Protein AF-A0AAE3FZN0-F1 (afdb_monomer_lite)

Structure (mmCIF, N/CA/C/O backbone):
data_AF-A0AAE3FZN0-F1
#
_entry.id   AF-A0AAE3FZN0-F1
#
loop_
_atom_site.group_PDB
_atom_site.id
_atom_site.type_symbol
_atom_site.label_atom_id
_atom_site.label_alt_id
_atom_site.label_comp_id
_atom_site.label_asym_id
_atom_site.label_entity_id
_atom_site.label_seq_id
_atom_site.pdbx_PDB_ins_code
_atom_site.Cartn_x
_atom_site.Cartn_y
_atom_site.Cartn_z
_atom_site.occupancy
_atom_site.B_iso_or_equiv
_atom_site.auth_seq_id
_atom_site.auth_comp_id
_atom_site.auth_asym_id
_atom_site.auth_atom_id
_atom_site.pdbx_PDB_model_num
ATOM 1 N N . MET A 1 1 ? -23.519 27.628 -14.644 1.00 34.47 1 MET A N 1
ATOM 2 C CA . MET A 1 1 ? -23.591 26.309 -15.299 1.00 34.47 1 MET A CA 1
ATOM 3 C C . MET A 1 1 ? -23.249 25.321 -14.212 1.00 34.47 1 MET A C 1
ATOM 5 O O . MET A 1 1 ? -22.118 25.329 -13.754 1.00 34.47 1 MET A O 1
ATOM 9 N N . SER A 1 2 ? -24.268 24.656 -13.677 1.00 25.39 2 SER A N 1
ATOM 10 C CA . SER A 1 2 ? -24.117 23.682 -12.599 1.00 25.39 2 SER A CA 1
ATOM 11 C C . SER A 1 2 ? -23.685 22.366 -13.226 1.00 25.39 2 SER A C 1
ATOM 13 O O . SER A 1 2 ? -24.400 21.859 -14.089 1.00 25.39 2 SER A O 1
ATOM 15 N N . ASN A 1 3 ? -22.525 21.854 -12.829 1.00 25.61 3 ASN A N 1
ATOM 16 C CA . ASN A 1 3 ? -22.129 20.493 -13.154 1.00 25.61 3 ASN A CA 1
ATOM 17 C C . ASN A 1 3 ? -22.583 19.617 -11.989 1.00 25.61 3 ASN A C 1
ATOM 19 O O . ASN A 1 3 ? -22.084 19.756 -10.876 1.00 25.61 3 ASN A O 1
ATOM 23 N N . ASN A 1 4 ? -23.587 18.786 -12.257 1.00 22.81 4 ASN A N 1
ATOM 24 C CA . ASN A 1 4 ? -23.941 17.667 -11.401 1.00 22.81 4 ASN A CA 1
ATOM 25 C C . ASN A 1 4 ? -22.823 16.630 -11.532 1.00 22.81 4 ASN A C 1
ATOM 27 O O . ASN A 1 4 ? -22.535 16.194 -12.646 1.00 22.81 4 ASN A O 1
ATOM 31 N N . TYR A 1 5 ? -22.210 16.259 -10.414 1.00 25.77 5 TYR A N 1
ATOM 32 C CA . TYR A 1 5 ? -21.419 15.043 -10.314 1.00 25.77 5 TYR A CA 1
ATOM 33 C C . TYR A 1 5 ? -22.380 13.940 -9.869 1.00 25.77 5 TYR A C 1
ATOM 35 O O . TYR A 1 5 ? -22.893 13.977 -8.756 1.00 25.77 5 TYR A O 1
ATOM 43 N N . GLU A 1 6 ? -22.703 13.024 -10.779 1.00 26.31 6 GLU A N 1
ATOM 44 C CA . GLU A 1 6 ? -23.271 11.725 -10.421 1.00 26.31 6 GLU A CA 1
ATOM 45 C C . GLU A 1 6 ? -22.082 10.795 -10.171 1.00 26.31 6 GLU A C 1
ATOM 47 O O . GLU A 1 6 ? -21.327 10.479 -11.092 1.00 26.31 6 GLU A O 1
ATOM 52 N N . THR A 1 7 ? -21.878 10.422 -8.911 1.00 30.58 7 THR A N 1
ATOM 53 C CA . THR A 1 7 ? -20.969 9.356 -8.499 1.00 30.58 7 THR A CA 1
ATOM 54 C C . THR A 1 7 ? -21.577 8.015 -8.911 1.00 30.58 7 THR A C 1
ATOM 56 O O . THR A 1 7 ? -22.708 7.684 -8.557 1.00 30.58 7 THR A O 1
ATOM 59 N N . ASN A 1 8 ? -20.843 7.261 -9.731 1.00 30.17 8 ASN A N 1
ATOM 60 C CA . ASN A 1 8 ? -21.177 5.880 -10.061 1.00 30.17 8 ASN A CA 1
ATOM 61 C C . ASN A 1 8 ? -20.657 4.985 -8.932 1.00 30.17 8 ASN A C 1
ATOM 63 O O . ASN A 1 8 ? -19.481 4.630 -8.928 1.00 30.17 8 ASN A O 1
ATOM 67 N N . ASP A 1 9 ? -21.542 4.602 -8.012 1.00 37.75 9 ASP A N 1
ATOM 68 C CA . ASP A 1 9 ? -21.309 3.515 -7.056 1.00 37.75 9 ASP A CA 1
ATOM 69 C C . ASP A 1 9 ? -21.127 2.194 -7.820 1.00 37.75 9 ASP A C 1
ATOM 71 O O . ASP A 1 9 ? -22.083 1.487 -8.152 1.00 37.75 9 ASP A O 1
ATOM 75 N N . GLY A 1 10 ? -19.875 1.895 -8.165 1.00 30.52 10 GLY A N 1
ATOM 76 C CA . GLY A 1 10 ? -19.455 0.699 -8.893 1.00 30.52 10 GLY A CA 1
ATOM 77 C C . GLY A 1 10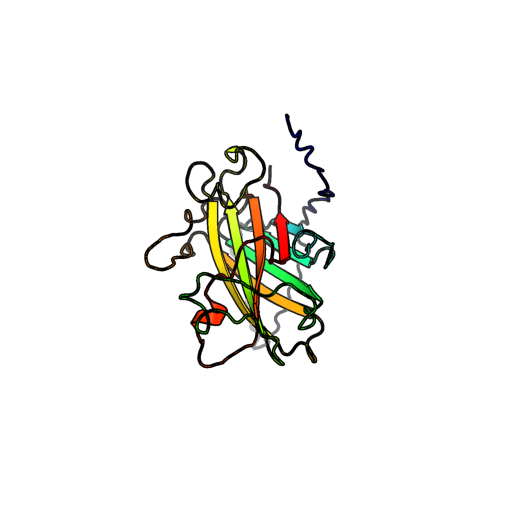 ? -18.853 -0.401 -8.017 1.00 30.52 10 GLY A C 1
ATOM 78 O O . GLY A 1 10 ? -18.348 -1.380 -8.564 1.00 30.52 10 GLY A O 1
ATOM 79 N N . ILE A 1 11 ? -18.890 -0.274 -6.686 1.00 33.72 11 ILE A N 1
ATOM 80 C CA . ILE A 1 11 ? -18.294 -1.258 -5.773 1.00 33.72 11 ILE A CA 1
ATOM 81 C C . ILE A 1 11 ? -19.239 -2.460 -5.625 1.00 33.72 11 ILE A C 1
ATOM 83 O O . ILE A 1 11 ? -20.312 -2.392 -5.016 1.00 33.72 11 ILE A O 1
ATOM 87 N N . PHE A 1 12 ? -18.850 -3.589 -6.220 1.00 35.06 12 PHE A N 1
ATOM 88 C CA . PHE A 1 12 ? -19.546 -4.864 -6.064 1.00 35.06 12 PHE A CA 1
ATOM 89 C C . PHE A 1 12 ? -19.191 -5.505 -4.716 1.00 35.06 12 PHE A C 1
ATOM 91 O O . PHE A 1 12 ? -18.088 -5.998 -4.518 1.00 35.06 12 PHE A O 1
ATOM 98 N N . ARG A 1 13 ? -20.177 -5.536 -3.816 1.00 43.28 13 ARG A N 1
ATOM 99 C CA . ARG A 1 13 ? -20.113 -6.095 -2.455 1.00 43.28 13 ARG A CA 1
ATOM 100 C C . ARG A 1 13 ? -20.045 -7.626 -2.459 1.00 43.28 13 ARG A C 1
ATOM 102 O O . ARG A 1 13 ? -20.869 -8.259 -3.134 1.00 43.28 13 ARG A O 1
ATOM 109 N N . ARG A 1 14 ? -19.166 -8.244 -1.653 1.00 36.94 14 ARG A N 1
ATOM 110 C CA . ARG A 1 14 ? -19.237 -9.692 -1.371 1.00 36.94 14 ARG A CA 1
ATOM 111 C C . ARG A 1 14 ? -18.651 -10.144 -0.020 1.00 36.94 14 ARG A C 1
ATOM 113 O O . ARG A 1 14 ? -17.464 -10.060 0.214 1.00 36.94 14 ARG A O 1
ATOM 120 N N . THR A 1 15 ? -19.559 -10.734 0.765 1.00 38.38 15 THR A N 1
ATOM 121 C CA . THR A 1 15 ? -19.466 -11.852 1.730 1.00 38.38 15 THR A CA 1
ATOM 122 C C . THR A 1 15 ? -18.258 -11.963 2.676 1.00 38.38 15 THR A C 1
ATOM 124 O O . THR A 1 15 ? -17.272 -12.616 2.353 1.00 38.38 15 THR A O 1
ATOM 127 N N . VAL A 1 16 ? -18.479 -11.551 3.930 1.00 36.59 16 VAL A N 1
ATOM 128 C CA . VAL A 1 16 ? -17.777 -12.059 5.120 1.00 36.59 16 VAL A CA 1
ATOM 129 C C . VAL A 1 16 ? -18.041 -13.564 5.260 1.00 36.59 16 VAL A C 1
ATOM 131 O O . VAL A 1 16 ? -19.185 -14.003 5.420 1.00 36.59 16 VAL A O 1
ATOM 134 N N . LEU A 1 17 ? -16.990 -14.380 5.179 1.00 35.06 17 LEU A N 1
ATOM 135 C CA . LEU A 1 17 ? -17.023 -15.773 5.618 1.00 35.06 17 LEU A CA 1
ATOM 136 C C . LEU A 1 17 ? -16.443 -15.824 7.029 1.00 35.06 17 LEU A C 1
ATOM 138 O O . LEU A 1 17 ? -15.232 -15.898 7.204 1.00 35.06 17 LEU A O 1
ATOM 142 N N . GLN A 1 18 ? -17.317 -15.840 8.035 1.00 34.94 18 GLN A N 1
ATOM 143 C CA . GLN A 1 18 ? -16.932 -16.194 9.398 1.00 34.94 18 GLN A CA 1
ATOM 144 C C . GLN A 1 18 ? -16.547 -17.683 9.412 1.00 34.94 18 GLN A C 1
ATOM 146 O O . GLN A 1 18 ? -17.389 -18.573 9.558 1.00 34.94 18 GLN A O 1
ATOM 151 N N . ALA A 1 19 ? -15.277 -17.976 9.145 1.00 37.62 19 ALA A N 1
ATOM 152 C CA . ALA A 1 19 ? -14.752 -19.331 9.145 1.00 37.62 19 ALA A CA 1
ATOM 153 C C . ALA A 1 19 ? -14.308 -19.703 10.563 1.00 37.62 19 ALA A C 1
ATOM 155 O O . ALA A 1 19 ? -13.231 -19.329 11.010 1.00 37.62 19 ALA A O 1
ATOM 156 N N . SER A 1 20 ? -15.123 -20.488 11.271 1.00 31.23 20 SER A N 1
ATOM 157 C CA . SER A 1 20 ? -14.669 -21.200 12.469 1.00 31.23 20 SER A CA 1
ATOM 158 C C . SER A 1 20 ? -13.578 -22.198 12.055 1.00 31.23 20 SER A C 1
ATOM 160 O O . SER A 1 20 ? -13.821 -23.079 11.225 1.00 31.23 20 SER A O 1
ATOM 162 N N . ALA A 1 21 ? -12.367 -22.044 12.589 1.00 37.19 21 ALA A N 1
ATOM 163 C CA . ALA A 1 21 ? -11.184 -22.781 12.160 1.00 37.19 21 ALA A CA 1
ATOM 164 C C . ALA A 1 21 ? -11.336 -24.313 12.289 1.00 37.19 21 ALA A C 1
ATOM 166 O O . ALA A 1 21 ? -11.587 -24.854 13.366 1.00 37.19 21 ALA A O 1
ATOM 167 N N . VAL A 1 22 ? -11.090 -25.035 11.189 1.00 30.88 22 VAL A N 1
ATOM 168 C CA . VAL A 1 22 ? -10.653 -26.439 11.231 1.00 30.88 22 VAL A CA 1
ATOM 169 C C . VAL A 1 22 ? -9.132 -26.417 11.157 1.00 30.88 22 VAL A C 1
ATOM 171 O O . VAL A 1 22 ? -8.562 -25.995 10.153 1.00 30.88 22 VAL A O 1
ATOM 174 N N . GLY A 1 23 ? -8.487 -26.835 12.246 1.00 35.06 23 GLY A N 1
ATOM 175 C CA . GLY A 1 23 ? -7.047 -26.721 12.442 1.00 35.06 23 GLY A CA 1
ATOM 176 C C . GLY A 1 23 ? -6.212 -27.360 11.332 1.00 35.06 23 GLY A C 1
ATOM 177 O O . GLY A 1 23 ? -6.352 -28.545 11.022 1.00 35.06 23 GLY A O 1
A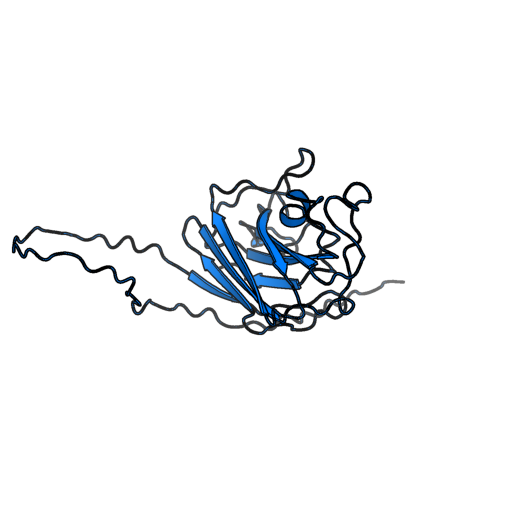TOM 178 N N . VAL A 1 24 ? -5.276 -26.579 10.797 1.00 32.47 24 VAL A N 1
ATOM 179 C CA . VAL A 1 24 ? -4.147 -27.077 10.009 1.00 32.47 24 VAL A CA 1
ATOM 180 C C . VAL A 1 24 ? -2.888 -26.890 10.847 1.00 32.47 24 VAL A C 1
ATOM 182 O O . VAL A 1 24 ? -2.168 -25.906 10.732 1.00 32.47 24 VAL A O 1
ATOM 185 N N . GLY A 1 25 ? -2.636 -27.852 11.732 1.00 30.75 25 GLY A N 1
ATOM 186 C CA . GLY A 1 25 ? -1.339 -28.015 12.376 1.00 30.75 25 GLY A CA 1
ATOM 187 C C . GLY A 1 25 ? -0.482 -28.989 11.573 1.00 30.75 25 GLY A C 1
ATOM 188 O O . GLY A 1 25 ? -0.859 -30.151 11.446 1.00 30.75 25 GLY A O 1
ATOM 189 N N . ALA A 1 26 ? 0.665 -28.532 11.060 1.00 30.09 26 ALA A N 1
ATOM 190 C CA . ALA A 1 26 ? 1.841 -29.370 10.792 1.00 30.09 26 ALA A CA 1
ATOM 191 C C . ALA A 1 26 ? 3.079 -28.520 10.428 1.00 30.09 26 ALA A C 1
ATOM 193 O O . ALA A 1 26 ? 3.513 -28.500 9.278 1.00 30.09 26 ALA A O 1
ATOM 194 N N . LEU A 1 27 ? 3.712 -27.885 11.419 1.00 34.38 27 LEU A N 1
ATOM 195 C CA . LEU A 1 27 ? 5.159 -27.646 11.374 1.00 34.38 27 LEU A CA 1
ATOM 196 C C . LEU A 1 27 ? 5.832 -28.772 12.158 1.00 34.38 27 LEU A C 1
ATOM 198 O O . LEU A 1 27 ? 5.793 -28.829 13.384 1.00 34.38 27 LEU A O 1
ATOM 202 N N . GLY A 1 28 ? 6.386 -29.730 11.418 1.00 28.08 28 GLY A N 1
ATOM 203 C CA . GLY A 1 28 ? 7.110 -30.862 11.973 1.00 28.08 28 GLY A CA 1
ATOM 204 C C . GLY A 1 28 ? 8.568 -30.516 12.254 1.00 28.08 28 GLY A C 1
ATOM 205 O O . GLY A 1 28 ? 9.326 -30.249 11.328 1.00 28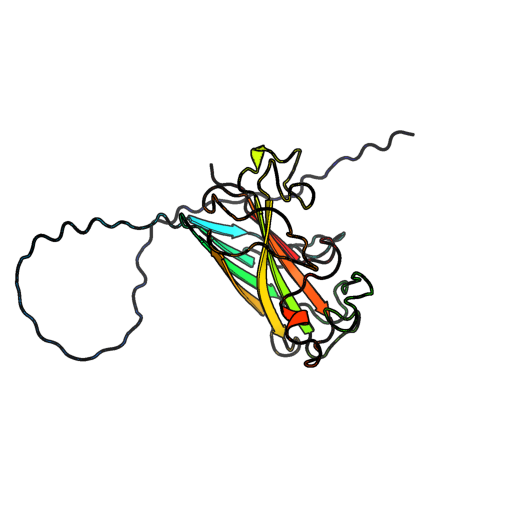.08 28 GLY A O 1
ATOM 206 N N . MET A 1 29 ? 8.985 -30.653 13.512 1.00 33.75 29 MET A N 1
ATOM 207 C CA . MET A 1 29 ? 10.332 -31.106 13.861 1.00 33.75 29 MET A CA 1
ATOM 208 C C . MET A 1 29 ? 10.222 -32.152 14.970 1.00 33.75 29 MET A C 1
ATOM 210 O O . MET A 1 29 ? 9.799 -31.874 16.087 1.00 33.75 29 MET A O 1
ATOM 214 N N . ALA A 1 30 ? 10.562 -33.391 14.621 1.00 32.12 30 ALA A N 1
ATOM 215 C CA . ALA A 1 30 ? 10.572 -34.529 15.524 1.00 32.12 30 ALA A CA 1
ATOM 216 C C . ALA A 1 30 ? 11.884 -34.585 16.321 1.00 32.12 30 ALA A C 1
ATOM 218 O O . ALA A 1 30 ? 12.967 -34.489 15.743 1.00 32.12 30 ALA A O 1
ATOM 219 N N . GLY A 1 31 ? 11.783 -34.844 17.628 1.00 28.22 31 GLY A N 1
ATOM 220 C CA . GLY A 1 31 ? 12.933 -35.174 18.464 1.00 28.22 31 GLY A CA 1
ATOM 221 C C . GLY A 1 31 ? 12.594 -35.518 19.917 1.00 28.22 31 GLY A C 1
ATOM 222 O O . GLY A 1 31 ? 12.597 -34.641 20.764 1.00 28.22 31 GLY A O 1
ATOM 223 N N . ALA A 1 32 ? 12.442 -36.823 20.173 1.00 32.25 32 ALA A N 1
ATOM 224 C CA . ALA A 1 32 ? 12.506 -37.543 21.456 1.00 32.25 32 ALA A CA 1
ATOM 225 C C . ALA A 1 32 ? 11.279 -37.555 22.400 1.00 32.25 32 ALA A C 1
ATOM 227 O O . ALA A 1 32 ? 10.877 -36.581 23.022 1.00 32.25 32 ALA A O 1
ATOM 228 N N . THR A 1 33 ? 10.756 -38.773 22.548 1.00 37.16 33 THR A N 1
ATOM 229 C CA . THR A 1 33 ? 9.682 -39.245 23.425 1.00 37.16 33 THR A CA 1
ATOM 230 C C . THR A 1 33 ? 10.123 -39.426 24.881 1.00 37.16 33 THR A C 1
ATOM 232 O O . THR A 1 33 ? 11.126 -40.098 25.128 1.00 37.16 33 THR A O 1
ATOM 235 N N . ALA A 1 34 ? 9.287 -39.010 25.833 1.00 33.84 34 ALA A N 1
ATOM 236 C CA . ALA A 1 34 ? 9.100 -39.703 27.109 1.00 33.84 34 ALA A CA 1
ATOM 237 C C . ALA A 1 34 ? 7.677 -39.434 27.622 1.00 33.84 34 ALA A C 1
ATOM 239 O O . ALA A 1 34 ? 7.313 -38.295 27.893 1.00 33.84 34 ALA A O 1
ATOM 240 N N . ALA A 1 35 ? 6.874 -40.494 27.711 1.00 39.03 35 ALA A N 1
ATOM 241 C CA . ALA A 1 35 ? 5.553 -40.468 28.319 1.00 39.03 35 ALA A CA 1
ATOM 242 C C . ALA A 1 35 ? 5.680 -40.397 29.847 1.00 39.03 35 ALA A C 1
ATOM 244 O O . ALA A 1 35 ? 6.441 -41.162 30.442 1.00 39.03 35 ALA A O 1
ATOM 245 N N . SER A 1 36 ? 4.894 -39.526 30.472 1.00 37.19 36 SER A N 1
ATOM 246 C CA . SER A 1 36 ? 4.532 -39.628 31.881 1.00 37.19 36 SER A CA 1
ATOM 247 C C . SER A 1 36 ? 3.115 -39.097 32.034 1.00 37.19 36 SER A C 1
ATOM 249 O O . SER A 1 36 ? 2.898 -37.891 31.976 1.00 37.19 36 SER A O 1
ATOM 251 N N . ASP A 1 37 ? 2.172 -40.020 32.216 1.00 44.28 37 ASP A N 1
ATOM 252 C CA . ASP A 1 37 ? 0.825 -39.726 32.688 1.00 44.28 37 ASP A CA 1
ATOM 253 C C . ASP A 1 37 ? 0.924 -38.995 34.027 1.00 44.28 37 ASP A C 1
ATOM 255 O O . ASP A 1 37 ? 1.422 -39.546 35.011 1.00 44.28 37 ASP A O 1
ATOM 259 N N . ASN A 1 38 ? 0.441 -37.760 34.068 1.00 40.78 38 ASN A N 1
ATOM 260 C CA . ASN A 1 38 ? 0.017 -37.145 35.309 1.00 40.78 38 ASN A CA 1
ATOM 261 C C . ASN A 1 38 ? -1.163 -36.234 34.984 1.00 40.78 38 ASN A C 1
ATOM 263 O O . ASN A 1 38 ? -1.031 -35.279 34.225 1.00 40.78 38 ASN A O 1
ATOM 267 N N . ALA A 1 39 ? -2.328 -36.613 35.502 1.00 50.41 39 ALA A N 1
ATOM 268 C CA . ALA A 1 39 ? -3.527 -35.802 35.464 1.00 50.41 39 ALA A CA 1
ATOM 269 C C . ALA A 1 39 ? -3.251 -34.513 36.241 1.00 50.41 39 ALA A C 1
ATOM 271 O O . ALA A 1 39 ? -3.042 -34.571 37.453 1.00 50.41 39 ALA A O 1
ATOM 272 N N . ASP A 1 40 ? -3.231 -33.390 35.532 1.00 43.69 40 ASP A N 1
ATOM 273 C CA . ASP A 1 40 ? -3.276 -32.065 36.127 1.00 43.69 40 ASP A CA 1
ATOM 274 C C . ASP A 1 40 ? -4.322 -31.233 35.384 1.00 43.69 40 ASP A C 1
ATOM 276 O O . ASP A 1 40 ? -4.520 -31.352 34.173 1.00 43.69 40 ASP A O 1
ATOM 280 N N . ASP A 1 41 ? -5.060 -30.496 36.188 1.00 51.78 41 ASP A N 1
ATOM 281 C CA . ASP A 1 41 ? -6.326 -29.831 35.926 1.00 51.78 41 ASP A CA 1
ATOM 282 C C . ASP A 1 41 ? -6.095 -28.586 35.050 1.00 51.78 41 ASP A C 1
ATOM 284 O O . ASP A 1 41 ? -6.102 -27.457 35.535 1.00 51.78 41 ASP A O 1
ATOM 288 N N . ASN A 1 42 ? -5.818 -28.774 33.756 1.00 44.34 42 ASN A N 1
ATOM 289 C CA . ASN A 1 42 ? -5.697 -27.656 32.823 1.00 44.34 42 ASN A CA 1
ATOM 290 C C . ASN A 1 42 ? -7.085 -27.259 32.329 1.00 44.34 42 ASN A C 1
ATOM 292 O O . ASN A 1 42 ? -7.593 -27.753 31.321 1.00 44.34 42 ASN A O 1
ATOM 296 N N . ASN A 1 43 ? -7.681 -26.326 33.062 1.00 47.75 43 ASN A N 1
ATOM 297 C CA . ASN A 1 43 ? -8.596 -25.353 32.497 1.00 47.75 43 ASN A CA 1
ATOM 298 C C . ASN A 1 43 ? -7.784 -24.526 31.476 1.00 47.75 43 ASN A C 1
ATOM 300 O O . ASN A 1 43 ? -7.276 -23.460 31.809 1.00 47.75 43 ASN A O 1
ATOM 304 N N . ASP A 1 44 ? -7.557 -25.093 30.284 1.00 47.25 44 ASP A N 1
ATOM 305 C CA . ASP A 1 44 ? -7.124 -24.353 29.097 1.00 47.25 44 ASP A CA 1
ATOM 306 C C . ASP A 1 44 ? -8.279 -23.400 28.777 1.00 47.25 44 ASP A C 1
ATOM 308 O O . ASP A 1 44 ? -9.210 -23.736 28.036 1.00 47.25 44 ASP A O 1
ATOM 312 N N . ASP A 1 45 ? -8.249 -22.231 29.416 1.00 48.84 45 ASP A N 1
ATOM 313 C CA . ASP A 1 45 ? -8.827 -21.021 28.858 1.00 48.84 45 ASP A CA 1
ATOM 314 C C . ASP A 1 45 ? -8.174 -20.871 27.479 1.00 48.84 45 ASP A C 1
ATOM 316 O O . ASP A 1 45 ? -7.058 -20.378 27.327 1.00 48.84 45 ASP A O 1
ATOM 320 N N . ASN A 1 46 ? -8.838 -21.441 26.473 1.00 49.12 46 ASN A N 1
ATOM 321 C CA . ASN A 1 46 ? -8.606 -21.139 25.074 1.00 49.12 46 ASN A CA 1
ATOM 322 C C . ASN A 1 46 ? -8.983 -19.664 24.900 1.00 49.12 46 ASN A C 1
ATOM 324 O O . ASN A 1 46 ? -10.070 -19.357 24.412 1.00 49.12 46 ASN A O 1
ATOM 328 N N . ASP A 1 47 ? -8.078 -18.771 25.294 1.00 57.97 47 ASP A N 1
ATOM 329 C CA . ASP A 1 47 ? -7.976 -17.404 24.791 1.00 57.97 47 ASP A CA 1
ATOM 330 C C . ASP A 1 47 ? -7.588 -17.505 23.304 1.00 57.97 47 ASP A C 1
ATOM 332 O O . ASP A 1 47 ? -6.486 -17.161 22.880 1.00 57.97 47 ASP A O 1
ATOM 336 N N . GLN A 1 48 ? -8.464 -18.114 22.498 1.00 61.03 48 GLN A N 1
ATOM 337 C CA . GLN A 1 48 ? -8.392 -17.998 21.054 1.00 61.03 48 GLN A CA 1
ATOM 338 C C . GLN A 1 48 ? -8.792 -16.566 20.750 1.00 61.03 48 GLN A C 1
ATOM 340 O O . GLN A 1 48 ? -9.971 -16.234 20.815 1.00 61.03 48 GLN A O 1
ATOM 345 N N . GLU A 1 49 ? -7.795 -15.732 20.463 1.00 71.38 49 GLU A N 1
ATOM 346 C CA . GLU A 1 49 ? -8.031 -14.437 19.840 1.00 71.38 49 GLU A CA 1
ATOM 347 C C . GLU A 1 49 ? -8.950 -14.646 18.633 1.00 71.38 49 GLU A C 1
ATOM 349 O O . GLU A 1 49 ? -8.700 -15.508 17.780 1.00 71.38 49 GLU A O 1
ATOM 354 N N . ASP A 1 50 ? -10.045 -13.891 18.593 1.00 85.88 50 ASP A N 1
ATOM 355 C CA . ASP A 1 50 ? -10.976 -13.934 17.478 1.00 85.88 50 ASP A CA 1
ATOM 356 C C . ASP A 1 50 ? -10.262 -13.397 16.230 1.00 85.88 50 ASP A C 1
ATOM 358 O O . ASP A 1 50 ? -10.001 -12.201 16.098 1.00 85.88 50 ASP A O 1
ATOM 362 N N . VAL A 1 51 ? -9.922 -14.305 15.310 1.00 94.19 51 VAL A N 1
ATOM 363 C CA . VAL A 1 51 ? -9.314 -13.953 14.023 1.00 94.19 51 VAL A CA 1
ATOM 364 C C . VAL A 1 51 ? -10.408 -13.794 12.974 1.00 94.19 51 VAL A C 1
ATOM 366 O O . VAL A 1 51 ? -11.046 -14.772 12.568 1.00 94.19 51 VAL A O 1
ATOM 369 N N . ILE A 1 52 ? -10.590 -12.573 12.480 1.00 95.38 52 ILE A N 1
ATOM 370 C CA . ILE A 1 52 ? -11.509 -12.266 11.377 1.00 95.38 52 ILE A CA 1
ATOM 371 C C . ILE A 1 52 ? -10.710 -12.298 10.077 1.00 95.38 52 ILE A C 1
ATOM 373 O O . ILE A 1 52 ? -9.671 -11.657 9.974 1.00 95.38 52 ILE A O 1
ATOM 377 N N . THR A 1 53 ? -11.162 -13.073 9.089 1.00 97.00 53 THR A N 1
ATOM 378 C CA . THR A 1 53 ? -10.495 -13.179 7.782 1.00 97.00 53 THR A CA 1
ATOM 379 C C . THR A 1 53 ? -11.382 -12.621 6.689 1.00 97.00 53 THR A C 1
ATOM 381 O O . THR A 1 53 ? -12.531 -13.043 6.544 1.00 97.00 53 THR A O 1
ATOM 384 N N . GLU A 1 54 ? -10.818 -11.738 5.877 1.00 97.81 54 GLU A N 1
ATOM 385 C CA . GLU A 1 54 ? -11.527 -11.056 4.803 1.00 97.81 54 GLU A CA 1
ATOM 386 C C . GLU A 1 54 ? -10.713 -11.069 3.518 1.00 97.81 54 GLU A C 1
ATOM 388 O O . GLU A 1 54 ? -9.483 -11.110 3.542 1.00 97.81 54 GLU A O 1
ATOM 393 N N . THR A 1 55 ? -11.402 -11.006 2.382 1.00 98.31 55 THR A N 1
ATOM 394 C CA . THR A 1 55 ? -10.777 -10.924 1.060 1.00 98.31 55 THR A CA 1
ATOM 395 C C . THR A 1 55 ? -11.387 -9.789 0.260 1.00 98.31 55 THR A C 1
ATOM 397 O O . THR A 1 55 ? -12.605 -9.620 0.277 1.00 98.31 55 THR A O 1
ATOM 400 N N . ALA A 1 56 ? -10.560 -9.078 -0.500 1.00 98.56 56 ALA A N 1
ATOM 401 C CA . ALA A 1 56 ? -10.995 -8.006 -1.382 1.00 98.56 56 ALA A CA 1
ATOM 402 C C . ALA A 1 56 ? -10.429 -8.174 -2.799 1.00 98.56 56 ALA A C 1
ATOM 404 O O . ALA A 1 56 ? -9.333 -8.707 -3.022 1.00 98.56 56 ALA A O 1
ATOM 405 N N . ASP A 1 57 ? -11.208 -7.705 -3.770 1.00 98.56 57 ASP A N 1
ATOM 406 C CA . ASP A 1 57 ? -10.772 -7.554 -5.152 1.00 98.56 57 ASP A CA 1
ATOM 407 C C . ASP A 1 57 ? -9.721 -6.432 -5.237 1.00 98.56 57 ASP A C 1
ATOM 409 O O . ASP A 1 57 ? -9.837 -5.401 -4.576 1.00 98.56 57 ASP A O 1
ATOM 413 N N . VAL A 1 58 ? -8.702 -6.632 -6.074 1.00 98.38 58 VAL A N 1
ATOM 414 C CA . VAL A 1 58 ? -7.678 -5.625 -6.368 1.00 98.38 58 VAL A CA 1
ATOM 415 C C . VAL A 1 58 ? -8.040 -4.921 -7.659 1.00 98.38 58 VAL A C 1
ATOM 417 O O . VAL A 1 58 ? -8.163 -5.559 -8.717 1.00 98.38 58 VAL A O 1
ATOM 420 N N . TYR A 1 59 ? -8.134 -3.604 -7.585 1.00 97.44 59 TYR A N 1
ATOM 421 C CA . TYR A 1 59 ? -8.389 -2.744 -8.721 1.00 97.44 59 TYR A CA 1
ATOM 422 C C . TYR A 1 59 ? -7.124 -2.004 -9.158 1.00 97.44 59 TYR A C 1
ATOM 424 O O . TYR A 1 59 ? -6.164 -1.849 -8.406 1.00 97.44 59 TYR A O 1
ATOM 432 N N . GLY A 1 60 ? -7.083 -1.654 -10.439 1.00 95.06 60 GLY A N 1
ATOM 433 C CA . GLY A 1 60 ? -5.978 -0.943 -11.063 1.00 95.06 60 GLY A CA 1
ATOM 434 C C . GLY A 1 60 ? -6.086 0.566 -10.944 1.00 95.06 60 GLY A C 1
ATOM 435 O O . GLY A 1 60 ? -7.047 1.095 -10.405 1.00 95.06 60 GLY A O 1
ATOM 436 N N . GLN A 1 61 ? -5.099 1.228 -11.535 1.00 93.81 61 GLN A N 1
ATOM 437 C CA . GLN A 1 61 ? -4.985 2.680 -11.569 1.00 93.81 61 GLN A CA 1
ATOM 438 C C . GLN A 1 61 ? -6.202 3.356 -12.222 1.00 93.81 61 GLN A C 1
ATOM 440 O O . GLN A 1 61 ? -6.832 2.816 -13.143 1.00 93.81 61 GLN A O 1
ATOM 445 N N . GLU A 1 62 ? -6.488 4.571 -11.777 1.00 88.12 62 GLU A N 1
ATOM 446 C CA . GLU A 1 62 ? -7.466 5.471 -12.378 1.00 88.12 62 GLU A CA 1
ATOM 447 C C . GLU A 1 62 ? -6.960 6.008 -13.737 1.00 88.12 62 GLU A C 1
ATOM 449 O O . GLU A 1 62 ? -5.754 6.030 -14.005 1.00 88.12 62 GLU A O 1
ATOM 454 N N . PRO A 1 63 ? -7.857 6.441 -14.644 1.00 85.19 63 PRO A N 1
ATOM 455 C CA . PRO A 1 63 ? -9.320 6.417 -14.539 1.00 85.19 63 PRO A CA 1
ATOM 456 C C . PRO A 1 63 ? -9.943 5.058 -14.907 1.00 85.19 63 PRO A C 1
ATOM 458 O O . PRO A 1 63 ? -11.164 4.915 -14.928 1.00 85.19 63 PRO A O 1
ATOM 461 N N . ASP A 1 64 ? -9.121 4.082 -15.305 1.00 85.31 64 ASP A N 1
ATOM 462 C CA . ASP A 1 64 ? -9.616 2.803 -15.814 1.00 85.31 64 ASP A CA 1
ATOM 463 C C . ASP A 1 64 ? -10.191 1.928 -14.692 1.00 85.31 64 ASP A C 1
ATOM 465 O O . ASP A 1 64 ? -11.100 1.138 -14.964 1.00 85.31 64 ASP A O 1
ATOM 469 N N . ASN A 1 65 ? -9.639 2.042 -13.473 1.00 89.38 65 ASN A N 1
ATOM 470 C CA . ASN A 1 65 ? -10.054 1.365 -12.237 1.00 89.38 65 ASN A CA 1
ATOM 471 C C . ASN A 1 65 ? -10.472 -0.098 -12.479 1.00 89.38 65 ASN A C 1
ATOM 473 O O . ASN A 1 65 ? -11.523 -0.594 -12.064 1.00 89.38 65 ASN A O 1
ATOM 477 N N . ARG A 1 66 ? -9.678 -0.790 -13.306 1.00 94.31 66 ARG A N 1
ATOM 478 C CA . ARG A 1 66 ? -10.035 -2.119 -13.808 1.00 94.31 66 ARG A CA 1
ATOM 479 C C . ARG A 1 66 ? -9.810 -3.151 -12.718 1.00 94.31 66 ARG A C 1
ATOM 481 O O . ARG A 1 66 ? -8.789 -3.113 -12.047 1.00 94.31 66 ARG A O 1
ATOM 488 N N . LEU A 1 67 ? -10.677 -4.151 -12.626 1.00 97.12 67 LEU A N 1
ATOM 489 C CA . LEU A 1 67 ? -10.400 -5.328 -11.806 1.00 97.12 67 LEU A CA 1
ATOM 490 C C . LEU A 1 67 ? -9.129 -6.035 -12.313 1.00 97.12 67 LEU A C 1
ATOM 492 O O . LEU A 1 67 ? -9.102 -6.535 -13.442 1.00 97.12 67 LEU A O 1
ATOM 496 N N . VAL A 1 68 ? -8.089 -6.077 -11.482 1.00 97.31 68 VAL A N 1
ATOM 497 C CA . VAL A 1 68 ? -6.777 -6.667 -11.794 1.00 97.31 68 VAL A CA 1
ATOM 498 C C . VAL A 1 68 ? -6.652 -8.075 -11.221 1.00 97.31 68 VAL A C 1
ATOM 500 O O . VAL A 1 68 ? -6.171 -8.973 -11.915 1.00 97.31 68 VAL A O 1
ATOM 503 N N . ALA A 1 69 ? -7.120 -8.293 -9.992 1.00 98.00 69 ALA A N 1
ATOM 504 C CA . ALA A 1 69 ? -7.130 -9.609 -9.364 1.00 98.00 69 ALA A CA 1
ATOM 505 C C . ALA A 1 69 ? -8.395 -9.793 -8.523 1.00 98.00 69 ALA A C 1
ATOM 507 O O . ALA A 1 69 ? -8.731 -8.941 -7.709 1.00 98.00 69 ALA A O 1
ATOM 508 N N . ARG A 1 70 ? -9.088 -10.920 -8.719 1.00 98.06 70 ARG A N 1
ATOM 509 C CA . ARG A 1 70 ? -10.194 -11.310 -7.837 1.00 98.06 70 ARG A CA 1
ATOM 510 C C . ARG A 1 70 ? -9.651 -11.906 -6.556 1.00 98.06 70 ARG A C 1
ATOM 512 O O . ARG A 1 70 ? -8.760 -12.754 -6.655 1.00 98.06 70 ARG A O 1
ATOM 519 N N . ASP A 1 71 ? -10.197 -11.500 -5.413 1.00 97.94 71 ASP A N 1
ATOM 520 C CA . ASP A 1 71 ? -9.720 -11.930 -4.090 1.00 97.94 71 ASP A CA 1
ATOM 521 C C . ASP A 1 71 ? -8.179 -11.818 -4.010 1.00 97.94 71 ASP A C 1
ATOM 523 O O . ASP A 1 71 ? -7.457 -12.766 -3.663 1.00 97.94 71 ASP A O 1
ATOM 527 N N . GLY A 1 72 ? -7.669 -10.691 -4.516 1.00 98.25 72 GLY A N 1
ATOM 528 C CA . GLY A 1 72 ? -6.242 -10.417 -4.656 1.00 98.25 72 GLY A CA 1
ATOM 529 C C . GLY A 1 72 ? -5.620 -9.919 -3.358 1.00 98.25 72 GLY A C 1
ATOM 530 O O . GLY A 1 72 ? -4.428 -10.094 -3.152 1.00 98.25 72 GLY A O 1
ATOM 531 N N . ALA A 1 73 ? -6.420 -9.368 -2.453 1.00 98.69 73 ALA A N 1
ATOM 532 C CA . ALA A 1 73 ? -5.986 -8.996 -1.120 1.00 98.69 73 ALA A CA 1
ATOM 533 C C . ALA A 1 73 ? -6.707 -9.851 -0.077 1.00 98.69 73 ALA A C 1
ATOM 535 O O . ALA A 1 73 ? -7.884 -10.178 -0.229 1.00 98.69 73 ALA A O 1
ATOM 536 N N . THR A 1 74 ? -5.998 -10.227 0.978 1.00 98.69 74 THR A N 1
ATOM 537 C CA . THR A 1 74 ? -6.539 -10.895 2.162 1.00 98.69 74 THR A CA 1
ATOM 538 C C . THR A 1 74 ? -5.999 -10.188 3.393 1.00 98.69 74 THR A C 1
ATOM 540 O O . THR A 1 74 ? -4.812 -9.860 3.437 1.00 98.69 74 THR A O 1
ATOM 543 N N . ILE A 1 75 ? -6.863 -9.965 4.379 1.00 98.56 75 ILE A N 1
ATOM 544 C CA . ILE A 1 75 ? -6.438 -9.525 5.705 1.00 98.56 75 ILE A CA 1
ATOM 545 C C . ILE A 1 75 ? -6.937 -10.484 6.777 1.00 98.56 75 ILE A C 1
ATOM 547 O O . ILE A 1 75 ? -8.010 -11.084 6.651 1.00 98.56 75 ILE A O 1
ATOM 551 N N . HIS A 1 76 ? -6.146 -10.606 7.837 1.00 98.00 76 HIS A N 1
ATOM 552 C CA . HIS A 1 76 ? -6.537 -11.263 9.073 1.00 98.00 76 HIS A CA 1
ATOM 553 C C . HIS A 1 76 ? -6.452 -10.250 10.210 1.00 98.00 76 HIS A C 1
ATOM 555 O O . HIS A 1 76 ? -5.368 -9.743 10.490 1.00 98.00 76 HIS A O 1
ATOM 561 N N . ARG A 1 77 ? -7.582 -9.963 10.852 1.00 97.44 77 ARG A N 1
ATOM 562 C CA . ARG A 1 77 ? -7.672 -9.028 11.975 1.00 97.44 77 ARG A CA 1
ATOM 563 C C . ARG A 1 77 ? -7.687 -9.797 13.289 1.00 97.44 77 ARG A C 1
ATOM 565 O O . ARG A 1 77 ? -8.452 -10.754 13.425 1.00 97.44 77 ARG A O 1
ATOM 572 N N . THR A 1 78 ? -6.877 -9.358 14.237 1.00 96.06 78 THR A N 1
ATOM 573 C CA . THR A 1 78 ? -6.933 -9.723 15.659 1.00 96.06 78 THR A CA 1
ATOM 574 C C . THR A 1 78 ? -7.269 -8.470 16.469 1.00 96.06 78 THR A C 1
ATOM 576 O O . THR A 1 78 ? -7.477 -7.404 15.894 1.00 96.06 78 THR A O 1
ATOM 579 N N . GLU A 1 79 ? -7.311 -8.572 17.798 1.00 95.50 79 GLU A N 1
ATOM 580 C CA . GLU A 1 79 ? -7.485 -7.408 18.680 1.00 95.50 79 GLU A CA 1
ATOM 581 C C . GLU A 1 79 ? -6.356 -6.370 18.538 1.00 95.50 79 GLU A C 1
ATOM 583 O O . GLU A 1 79 ? -6.585 -5.192 18.789 1.00 95.50 79 GLU A O 1
ATOM 588 N N . ASN A 1 80 ? -5.160 -6.783 18.103 1.00 96.88 80 ASN A N 1
ATOM 589 C CA . ASN A 1 80 ? -3.977 -5.918 18.069 1.00 96.88 80 ASN A CA 1
ATOM 590 C C . ASN A 1 80 ? -3.326 -5.795 16.691 1.00 96.88 80 ASN A C 1
ATOM 592 O O . ASN A 1 80 ? -2.497 -4.909 16.505 1.00 96.88 80 ASN A O 1
ATOM 596 N N . ASP A 1 81 ? -3.679 -6.649 15.731 1.00 97.81 81 ASP A N 1
ATOM 597 C CA . ASP A 1 81 ? -2.957 -6.773 14.470 1.00 97.81 81 ASP A CA 1
ATOM 598 C C . ASP A 1 81 ? -3.891 -6.889 13.267 1.00 97.81 81 ASP A C 1
ATOM 600 O O . ASP A 1 81 ? -4.952 -7.512 13.312 1.00 97.81 81 ASP A O 1
ATOM 604 N N . ILE A 1 82 ? -3.421 -6.365 12.140 1.00 98.44 82 ILE A N 1
ATOM 605 C CA . ILE A 1 82 ? -3.915 -6.662 10.802 1.00 98.44 82 ILE A CA 1
ATOM 606 C C . ILE A 1 82 ? -2.765 -7.307 10.034 1.00 98.44 82 ILE A C 1
ATOM 608 O O . ILE A 1 82 ? -1.803 -6.640 9.651 1.00 98.44 82 ILE A O 1
ATOM 612 N N . LEU A 1 83 ? -2.850 -8.618 9.811 1.00 98.50 83 LEU A N 1
ATOM 613 C CA . LEU A 1 83 ? -1.942 -9.352 8.929 1.00 98.50 83 LEU A CA 1
ATOM 614 C C . LEU A 1 83 ? -2.426 -9.195 7.491 1.00 98.50 83 LEU A C 1
ATOM 616 O O . LEU A 1 83 ? -3.617 -9.350 7.225 1.00 98.50 83 LEU A O 1
ATOM 620 N N . ILE A 1 84 ? -1.513 -8.908 6.570 1.00 98.75 84 ILE A N 1
ATOM 621 C CA . ILE A 1 84 ? -1.834 -8.521 5.199 1.00 98.75 84 ILE A CA 1
ATOM 622 C C . ILE A 1 84 ? -1.129 -9.450 4.214 1.00 98.75 84 ILE A C 1
ATOM 624 O O . ILE A 1 84 ? 0.100 -9.558 4.211 1.00 98.75 84 ILE A O 1
ATOM 628 N N . ASP A 1 85 ? -1.915 -10.034 3.314 1.00 98.38 85 ASP A N 1
ATOM 629 C CA . ASP A 1 85 ? -1.455 -10.792 2.157 1.00 98.38 85 ASP A CA 1
ATOM 630 C C . ASP A 1 85 ? -1.998 -10.149 0.876 1.00 98.38 85 ASP A C 1
ATOM 632 O O . ASP A 1 85 ? -3.202 -10.163 0.612 1.00 98.38 85 ASP A O 1
ATOM 636 N N . PHE A 1 86 ? -1.111 -9.608 0.041 1.00 98.44 86 PHE A N 1
ATOM 637 C CA . PHE A 1 86 ? -1.483 -8.973 -1.221 1.00 98.44 86 PHE A CA 1
ATOM 638 C C . PHE A 1 86 ? -0.872 -9.710 -2.411 1.00 98.44 86 PHE A C 1
ATOM 640 O O . PHE A 1 86 ? 0.336 -9.962 -2.454 1.00 98.44 86 PHE A O 1
ATOM 647 N N . ARG A 1 87 ? -1.699 -10.012 -3.414 1.00 97.94 87 ARG A N 1
ATOM 648 C CA . ARG A 1 87 ? -1.310 -10.646 -4.675 1.00 97.94 87 ARG A CA 1
ATOM 649 C C . ARG A 1 87 ? -2.022 -10.037 -5.883 1.00 97.94 87 ARG A C 1
ATOM 651 O O . ARG A 1 87 ? -3.224 -9.780 -5.885 1.00 97.94 87 ARG A O 1
ATOM 658 N N . MET A 1 88 ? -1.280 -9.892 -6.971 1.00 97.31 88 MET A N 1
ATOM 659 C CA . MET A 1 88 ? -1.817 -9.505 -8.276 1.00 97.31 88 MET A CA 1
ATOM 660 C C . MET A 1 88 ? -0.884 -9.970 -9.398 1.00 97.31 88 MET A C 1
ATOM 662 O O . MET A 1 88 ? 0.301 -10.197 -9.142 1.00 97.31 88 MET A O 1
ATOM 666 N N . PRO A 1 89 ? -1.356 -10.087 -10.654 1.00 97.00 89 PRO A N 1
ATOM 667 C CA . PRO A 1 89 ? -0.455 -10.228 -11.792 1.00 97.00 89 PRO A CA 1
ATOM 668 C C . PRO A 1 89 ? 0.624 -9.144 -11.754 1.00 97.00 89 PRO A C 1
ATOM 670 O O . PRO A 1 89 ? 0.313 -7.972 -11.535 1.00 97.00 89 PRO A O 1
ATOM 673 N N . THR A 1 90 ? 1.884 -9.526 -11.955 1.00 96.00 90 THR A N 1
ATOM 674 C CA . THR A 1 90 ? 2.979 -8.551 -11.964 1.00 96.00 90 THR A CA 1
ATOM 675 C C . THR A 1 90 ? 2.748 -7.535 -13.089 1.00 96.00 90 THR A C 1
ATOM 677 O O . THR A 1 90 ? 2.545 -7.957 -14.234 1.00 96.00 90 THR A O 1
ATOM 680 N N . PRO A 1 91 ? 2.745 -6.217 -12.797 1.00 93.56 91 PRO A N 1
ATOM 681 C CA . PRO A 1 91 ? 2.594 -5.198 -13.827 1.00 93.56 91 PRO A CA 1
ATOM 682 C C . PRO A 1 91 ? 3.676 -5.347 -14.892 1.00 93.56 91 PRO A C 1
ATOM 684 O O . PRO A 1 91 ? 4.834 -5.623 -14.583 1.00 93.56 91 PRO A O 1
ATOM 687 N N . VAL A 1 92 ? 3.297 -5.188 -16.158 1.00 92.69 92 VAL A N 1
ATOM 688 C CA . VAL A 1 92 ? 4.267 -5.200 -17.256 1.00 92.69 92 VAL A CA 1
ATOM 689 C C . VAL A 1 92 ? 4.863 -3.791 -17.365 1.00 92.69 92 VAL A C 1
ATOM 691 O O . VAL A 1 92 ? 4.073 -2.841 -17.449 1.00 92.69 92 VAL A O 1
ATOM 694 N N . PRO A 1 93 ? 6.199 -3.633 -17.399 1.00 93.06 93 PRO A N 1
ATOM 695 C CA . PRO A 1 93 ? 6.830 -2.332 -17.604 1.00 93.06 93 PRO A CA 1
ATOM 696 C C . PRO A 1 93 ? 6.249 -1.604 -18.822 1.00 93.06 93 PRO A C 1
ATOM 698 O O . PRO A 1 93 ? 5.918 -2.233 -19.835 1.00 93.06 93 PRO A O 1
ATOM 701 N N . GLY A 1 94 ? 6.030 -0.298 -18.687 1.00 90.44 94 GLY A N 1
ATOM 702 C CA . GLY A 1 94 ? 5.424 0.539 -19.730 1.00 90.44 94 GLY A CA 1
ATOM 703 C C . GLY A 1 94 ? 3.909 0.384 -19.922 1.00 90.44 94 GLY A C 1
ATOM 704 O O . GLY A 1 94 ? 3.333 1.015 -20.809 1.00 90.44 94 GLY A O 1
ATOM 705 N N . THR A 1 95 ? 3.227 -0.456 -19.129 1.00 91.75 95 THR A N 1
ATOM 706 C CA . THR A 1 95 ? 1.762 -0.668 -19.244 1.00 91.75 95 THR A CA 1
ATOM 707 C C . THR A 1 95 ? 0.932 -0.011 -18.146 1.00 91.75 95 THR A C 1
ATOM 709 O O . THR A 1 95 ? -0.296 -0.122 -18.163 1.00 91.75 95 THR A O 1
ATOM 712 N N . TYR A 1 96 ? 1.590 0.652 -17.203 1.00 93.56 96 TYR A N 1
ATOM 713 C CA . TYR A 1 96 ? 0.978 1.372 -16.097 1.00 93.56 96 TYR A CA 1
ATOM 714 C C . TYR A 1 96 ? 1.583 2.779 -16.006 1.00 93.56 96 TYR A C 1
ATOM 716 O O . TYR A 1 96 ? 2.627 3.064 -16.591 1.00 93.56 96 TYR A O 1
ATOM 724 N N . THR A 1 97 ? 0.902 3.669 -15.300 1.00 93.94 97 THR A N 1
ATOM 725 C CA . THR A 1 97 ? 1.347 5.037 -15.049 1.00 93.94 97 THR A CA 1
ATOM 726 C C . THR A 1 97 ? 2.437 5.024 -13.990 1.00 93.94 97 THR A C 1
ATOM 728 O O . THR A 1 97 ? 2.204 4.591 -12.859 1.00 93.94 97 THR A O 1
ATOM 731 N N . TYR A 1 98 ? 3.625 5.485 -14.366 1.00 92.31 98 TYR A N 1
ATOM 732 C CA . TYR A 1 98 ? 4.746 5.635 -13.449 1.00 92.31 98 TYR A CA 1
ATOM 733 C C . TYR A 1 98 ? 4.505 6.801 -12.491 1.00 92.31 98 TYR A C 1
ATOM 735 O O . TYR A 1 98 ? 3.778 7.741 -12.837 1.00 92.31 98 TYR A O 1
ATOM 743 N N . PRO A 1 99 ? 5.087 6.747 -11.283 1.00 87.38 99 PRO A N 1
ATOM 744 C CA . PRO A 1 99 ? 4.968 7.843 -10.346 1.00 87.38 99 PRO A CA 1
ATOM 745 C C . PRO A 1 99 ? 5.492 9.144 -10.935 1.00 87.38 99 PRO A C 1
ATOM 747 O O . PRO A 1 99 ? 6.528 9.188 -11.584 1.00 87.38 99 PRO A O 1
ATOM 750 N N . SER A 1 100 ? 4.761 10.214 -10.651 1.00 77.62 100 SER A N 1
ATOM 751 C CA . SER A 1 100 ? 5.275 11.574 -10.675 1.00 77.62 100 SER A CA 1
ATOM 752 C C . SER A 1 100 ? 5.161 12.089 -9.247 1.00 77.62 100 SER A C 1
ATOM 754 O O . SER A 1 100 ? 4.053 12.283 -8.743 1.00 77.62 100 SER A O 1
ATOM 756 N N . GLY A 1 101 ? 6.286 12.188 -8.553 1.00 66.19 101 GLY A N 1
ATOM 757 C CA . GLY A 1 101 ? 6.335 12.537 -7.135 1.00 66.19 101 GLY A CA 1
ATOM 758 C C . GLY A 1 101 ? 6.809 13.966 -6.888 1.00 66.19 101 GLY A C 1
ATOM 759 O O . GLY A 1 101 ? 7.065 14.713 -7.839 1.00 66.19 101 GLY A O 1
ATOM 760 N N . PRO A 1 102 ? 6.931 14.373 -5.611 1.00 66.00 102 PRO A N 1
ATOM 761 C CA . PRO A 1 102 ? 7.556 15.645 -5.306 1.00 66.00 102 PRO A CA 1
ATOM 762 C C . PRO A 1 102 ? 9.007 15.592 -5.851 1.00 66.00 102 PRO A C 1
ATOM 764 O O . PRO A 1 102 ? 9.697 14.589 -5.634 1.00 66.00 102 PRO A O 1
ATOM 767 N N . PRO A 1 103 ? 9.452 16.594 -6.642 1.00 72.00 103 PRO A N 1
ATOM 768 C CA . PRO A 1 103 ? 10.717 16.523 -7.389 1.00 72.00 103 PRO A CA 1
ATOM 769 C C . PRO A 1 103 ? 11.969 16.303 -6.531 1.00 72.00 103 PRO A C 1
ATOM 771 O O . PRO A 1 103 ? 13.024 15.954 -7.039 1.00 72.00 103 PRO A O 1
ATOM 774 N N . ASP A 1 104 ? 11.881 16.545 -5.228 1.00 79.50 104 ASP A N 1
ATOM 775 C CA . ASP A 1 104 ? 12.947 16.320 -4.255 1.00 79.50 104 ASP A CA 1
ATOM 776 C C . ASP A 1 104 ? 13.151 14.844 -3.880 1.00 79.50 104 ASP A C 1
ATOM 778 O O . ASP A 1 104 ? 14.199 14.518 -3.325 1.00 79.50 104 ASP A O 1
ATOM 782 N N . LEU A 1 105 ? 12.203 13.961 -4.214 1.00 81.88 105 LEU A N 1
ATOM 783 C CA . LEU A 1 105 ? 12.324 12.509 -4.034 1.00 81.88 105 LEU A CA 1
ATOM 784 C C . LEU A 1 105 ? 12.618 11.755 -5.344 1.00 81.88 105 LEU A C 1
ATOM 786 O O . LEU A 1 105 ? 12.757 10.530 -5.332 1.00 81.88 105 LEU A O 1
ATOM 790 N N . GLU A 1 106 ? 12.712 12.466 -6.468 1.00 82.38 106 GLU A N 1
ATOM 791 C CA . GLU A 1 106 ? 13.152 11.910 -7.752 1.00 82.38 106 GLU A CA 1
ATOM 792 C C . GLU A 1 106 ? 14.608 11.413 -7.629 1.00 82.38 106 GLU A C 1
ATOM 794 O O . GLU A 1 106 ? 15.426 12.040 -6.954 1.00 82.38 106 GLU A O 1
ATOM 799 N N . ASP A 1 107 ? 14.925 10.252 -8.210 1.00 83.56 107 ASP A N 1
ATOM 800 C CA . ASP A 1 107 ? 16.240 9.577 -8.151 1.00 83.56 107 ASP A CA 1
ATOM 801 C C . ASP A 1 107 ? 16.708 9.097 -6.762 1.00 83.56 107 ASP A C 1
ATOM 803 O O . ASP A 1 107 ? 17.813 8.562 -6.637 1.00 83.56 107 ASP A O 1
ATOM 807 N N . VAL A 1 108 ? 15.891 9.255 -5.716 1.00 85.00 108 VAL A N 1
ATOM 808 C CA . VAL A 1 108 ? 16.148 8.704 -4.368 1.00 85.00 108 VAL A CA 1
ATOM 809 C C . VAL A 1 108 ? 15.004 7.828 -3.864 1.00 85.00 108 VAL A C 1
ATOM 811 O O . VAL A 1 108 ? 15.246 6.839 -3.187 1.00 85.00 108 VAL A O 1
ATOM 814 N N . GLY A 1 109 ? 13.761 8.152 -4.221 1.00 85.38 109 GLY A N 1
ATOM 815 C CA . GLY A 1 109 ? 12.566 7.414 -3.819 1.00 85.38 109 GLY A CA 1
ATOM 816 C C . GLY A 1 109 ? 11.804 6.807 -4.991 1.00 85.38 109 GLY A C 1
ATOM 817 O O . GLY A 1 109 ? 11.120 5.813 -4.790 1.00 85.38 109 GLY A O 1
ATOM 818 N N . TRP A 1 110 ? 11.921 7.351 -6.205 1.00 91.12 110 TRP A N 1
ATOM 819 C CA . TRP A 1 110 ? 11.239 6.838 -7.399 1.00 91.12 110 TRP A CA 1
ATOM 820 C C . TRP A 1 110 ? 11.914 7.286 -8.704 1.00 91.12 110 TRP A C 1
ATOM 822 O O . TRP A 1 110 ? 12.742 8.197 -8.700 1.00 91.12 110 TRP A O 1
ATOM 832 N N . THR A 1 111 ? 11.532 6.646 -9.810 1.00 90.50 111 THR A N 1
ATOM 833 C CA . THR A 1 111 ? 11.859 7.021 -11.194 1.00 90.50 111 THR A CA 1
ATOM 834 C C . THR A 1 111 ? 10.598 6.923 -12.064 1.00 90.50 111 THR A C 1
ATOM 836 O O . THR A 1 111 ? 9.696 6.128 -11.771 1.00 90.50 111 THR A O 1
ATOM 839 N N . ASP A 1 112 ? 10.511 7.721 -13.130 1.00 90.44 112 ASP A N 1
ATOM 840 C CA . ASP A 1 112 ? 9.481 7.574 -14.171 1.00 90.44 112 ASP A CA 1
ATOM 841 C C . ASP A 1 112 ? 9.919 6.658 -15.330 1.00 90.44 112 ASP A C 1
ATOM 843 O O . ASP A 1 112 ? 9.216 6.530 -16.335 1.00 90.44 112 ASP A O 1
ATOM 847 N N . GLU A 1 113 ? 11.073 6.001 -15.190 1.00 91.50 113 GLU A N 1
ATOM 848 C CA . GLU A 1 113 ? 11.664 5.145 -16.211 1.00 91.50 113 GLU A CA 1
ATOM 849 C C . GLU A 1 113 ? 11.257 3.674 -16.040 1.00 91.50 113 GLU A C 1
ATOM 851 O O . GLU A 1 113 ? 11.183 3.136 -14.931 1.00 91.50 113 GLU A O 1
ATOM 856 N N . GLU A 1 114 ? 11.062 2.995 -17.171 1.00 93.81 114 GLU A N 1
ATOM 857 C CA . GLU A 1 114 ? 10.856 1.547 -17.226 1.00 93.81 114 GLU A CA 1
ATOM 858 C C . GLU A 1 114 ? 12.153 0.799 -16.876 1.00 93.81 114 GLU A C 1
ATOM 860 O O . GLU A 1 114 ? 13.234 1.135 -17.373 1.00 93.81 114 GLU A O 1
ATOM 865 N N . GLY A 1 115 ? 12.051 -0.258 -16.066 1.00 91.19 115 GLY A N 1
ATOM 866 C CA . GLY A 1 115 ? 13.200 -1.071 -15.657 1.00 91.19 115 GLY A CA 1
ATOM 867 C C . GLY A 1 115 ? 13.053 -2.562 -15.963 1.00 91.19 115 GLY A C 1
ATOM 868 O O . GLY A 1 115 ? 11.954 -3.107 -15.973 1.00 91.19 115 GLY A O 1
ATOM 869 N N . ASP A 1 116 ? 14.188 -3.258 -16.121 1.00 89.44 116 ASP A N 1
ATOM 870 C CA . ASP A 1 116 ? 14.241 -4.738 -16.104 1.00 89.44 116 ASP A CA 1
ATOM 871 C C . ASP A 1 116 ? 13.877 -5.318 -14.718 1.00 89.44 116 ASP A C 1
ATOM 873 O O . ASP A 1 116 ? 13.525 -6.493 -14.577 1.00 89.44 116 ASP A O 1
ATOM 877 N N . LEU A 1 117 ? 14.026 -4.482 -13.691 1.00 94.19 117 LEU A N 1
ATOM 878 C CA . LEU A 1 117 ? 13.655 -4.699 -12.305 1.00 94.19 117 LEU A CA 1
ATOM 879 C C . LEU A 1 117 ? 12.962 -3.411 -11.851 1.00 94.19 117 LEU A C 1
ATOM 881 O O . LEU A 1 117 ? 13.541 -2.342 -12.027 1.00 94.19 117 LEU A O 1
ATOM 885 N N . GLU A 1 118 ? 11.762 -3.484 -11.279 1.00 95.31 118 GLU A N 1
ATOM 886 C CA . GLU A 1 118 ? 11.080 -2.306 -10.706 1.00 95.31 118 GLU A CA 1
ATOM 887 C C . GLU A 1 118 ? 10.700 -2.556 -9.254 1.00 95.31 118 GLU A C 1
ATOM 889 O O . GLU A 1 118 ? 10.534 -3.705 -8.824 1.00 95.31 118 GLU A O 1
ATOM 894 N N . ALA A 1 119 ? 10.599 -1.465 -8.500 1.00 95.06 119 ALA A N 1
ATOM 895 C CA . ALA A 1 119 ? 10.208 -1.478 -7.101 1.00 95.06 119 ALA A CA 1
ATOM 896 C C . ALA A 1 119 ? 8.719 -1.170 -6.916 1.00 95.06 119 ALA A C 1
ATOM 898 O O . ALA A 1 119 ? 8.132 -0.338 -7.610 1.00 95.06 119 ALA A O 1
ATOM 899 N N . PHE A 1 120 ? 8.135 -1.848 -5.933 1.00 95.75 120 PHE A N 1
ATOM 900 C CA . PHE A 1 120 ? 6.760 -1.677 -5.493 1.00 95.75 120 PHE A CA 1
ATOM 901 C C . PHE A 1 120 ? 6.723 -1.654 -3.970 1.00 95.75 120 PHE A C 1
ATOM 903 O O . PHE A 1 120 ? 7.413 -2.452 -3.326 1.00 95.75 120 PHE A O 1
ATOM 910 N N . THR A 1 121 ? 5.893 -0.789 -3.400 1.00 96.31 121 THR A N 1
ATOM 911 C CA . THR A 1 121 ? 5.629 -0.744 -1.958 1.00 96.31 121 THR A CA 1
ATOM 912 C C . THR A 1 121 ? 4.160 -1.010 -1.673 1.00 96.31 121 THR A C 1
ATOM 914 O O . THR A 1 121 ? 3.291 -0.640 -2.457 1.00 96.31 121 THR A O 1
ATOM 917 N N . LEU A 1 122 ? 3.893 -1.705 -0.570 1.00 97.88 122 LEU A N 1
ATOM 918 C CA . LEU A 1 122 ? 2.569 -1.945 -0.016 1.00 97.88 122 LEU A CA 1
ATOM 919 C C . LEU A 1 122 ? 2.350 -0.987 1.152 1.00 97.88 122 LEU A C 1
ATOM 921 O O . LEU A 1 122 ? 3.148 -0.950 2.093 1.00 97.88 122 LEU A O 1
ATOM 925 N N . TRP A 1 123 ? 1.236 -0.276 1.086 1.00 97.75 123 TRP A N 1
ATOM 926 C CA . TRP A 1 123 ? 0.753 0.658 2.089 1.00 97.75 123 TRP A CA 1
ATOM 927 C C . TRP A 1 123 ? -0.576 0.172 2.647 1.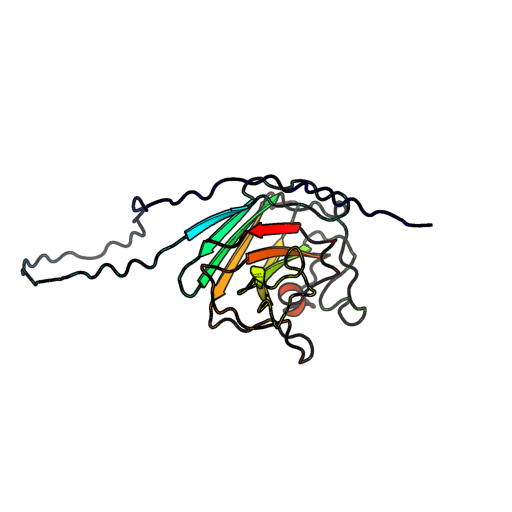00 97.75 123 TRP A C 1
ATOM 929 O O . TRP A 1 123 ? -1.384 -0.401 1.912 1.00 97.75 123 TRP A O 1
ATOM 939 N N . ALA A 1 124 ? -0.801 0.433 3.929 1.00 98.19 124 ALA A N 1
ATOM 940 C CA . ALA A 1 124 ? -2.106 0.314 4.557 1.00 98.19 124 ALA A CA 1
ATOM 941 C C . ALA A 1 124 ? -2.544 1.693 5.054 1.00 98.19 124 ALA A C 1
ATOM 943 O O . ALA A 1 124 ? -1.773 2.382 5.722 1.00 98.19 124 ALA A O 1
ATOM 944 N N . PHE A 1 125 ? -3.773 2.075 4.729 1.00 98.00 125 PHE A N 1
ATOM 945 C CA . PHE A 1 125 ? -4.468 3.201 5.338 1.00 98.00 125 PHE A CA 1
ATOM 946 C C . PHE A 1 125 ? -5.595 2.628 6.182 1.00 98.00 125 PHE A C 1
ATOM 948 O O . PHE A 1 125 ? -6.406 1.851 5.676 1.00 98.00 125 PHE A O 1
ATOM 955 N N . ILE A 1 126 ? -5.588 2.938 7.470 1.00 98.38 126 ILE A N 1
ATOM 956 C CA . ILE A 1 126 ? -6.469 2.315 8.457 1.00 98.38 126 ILE A CA 1
ATOM 957 C C . ILE A 1 126 ? -7.231 3.427 9.158 1.00 98.38 126 ILE A C 1
ATOM 959 O O . ILE A 1 126 ? -6.604 4.365 9.640 1.00 98.38 126 ILE A O 1
ATOM 963 N N . PHE A 1 127 ? -8.557 3.323 9.188 1.00 98.25 127 PHE A N 1
ATOM 964 C CA . PHE A 1 127 ? -9.453 4.317 9.775 1.00 98.25 127 PHE A CA 1
ATOM 965 C C . PHE A 1 127 ? -10.240 3.665 10.913 1.00 98.25 127 PHE A C 1
ATOM 967 O O . PHE A 1 127 ? -11.133 2.855 10.656 1.00 98.25 127 PHE A O 1
ATOM 974 N N . ASP A 1 128 ? -9.903 3.987 12.167 1.00 97.94 128 ASP A N 1
ATOM 975 C CA . ASP A 1 128 ? -10.509 3.346 13.350 1.00 97.94 128 ASP A CA 1
ATOM 976 C C . ASP A 1 128 ? -11.962 3.785 13.620 1.00 97.94 128 ASP A C 1
ATOM 978 O O . ASP A 1 128 ? -12.702 3.101 14.338 1.00 97.94 128 ASP A O 1
ATOM 982 N N . TYR A 1 129 ? -12.385 4.925 13.065 1.00 97.31 129 TYR A N 1
ATOM 983 C CA . TYR A 1 129 ? -13.744 5.465 13.186 1.00 97.31 129 TYR A CA 1
ATOM 984 C C . TYR A 1 129 ? -14.316 5.838 11.806 1.00 97.31 129 TYR A C 1
ATOM 986 O O . TYR A 1 129 ? -14.528 7.016 11.521 1.00 97.31 129 TYR A O 1
ATOM 994 N N . PRO A 1 130 ? -14.595 4.855 10.933 1.00 96.31 130 PRO A N 1
ATOM 995 C CA . PRO A 1 130 ? -14.997 5.130 9.553 1.00 96.31 130 PRO A CA 1
ATOM 996 C C . PRO A 1 130 ? -16.368 5.807 9.428 1.00 96.31 130 PRO A C 1
ATOM 998 O O . PRO A 1 130 ? -16.618 6.523 8.465 1.00 96.31 130 PRO A O 1
ATOM 1001 N N . ASP A 1 131 ? -17.234 5.677 10.437 1.00 96.19 131 ASP A N 1
ATOM 1002 C CA . ASP A 1 131 ? -18.502 6.419 10.514 1.00 96.19 131 ASP A CA 1
ATOM 1003 C C . ASP A 1 131 ? -18.315 7.947 10.622 1.00 96.19 131 ASP A C 1
ATOM 1005 O O . ASP A 1 131 ? -19.265 8.705 10.408 1.00 96.19 131 ASP A O 1
ATOM 1009 N N . GLU A 1 132 ? -17.113 8.410 10.976 1.00 97.12 132 GLU A N 1
ATOM 1010 C CA . GLU A 1 132 ? -16.770 9.833 11.047 1.00 97.12 132 GLU A CA 1
ATOM 1011 C C . GLU A 1 132 ? -16.271 10.388 9.699 1.00 97.12 132 GLU A C 1
ATOM 1013 O O . GLU A 1 132 ? -16.135 11.605 9.554 1.00 97.12 132 GLU A O 1
ATOM 1018 N N . CYS A 1 133 ? -16.031 9.527 8.703 1.00 95.44 133 CYS A N 1
ATOM 1019 C CA . CYS A 1 133 ? -15.713 9.943 7.340 1.00 95.44 133 CYS A CA 1
ATOM 1020 C C . CYS A 1 133 ? -16.963 10.585 6.703 1.00 95.44 133 CYS A C 1
ATOM 1022 O O . CYS A 1 133 ? -18.062 10.029 6.741 1.00 95.44 133 CYS A O 1
ATOM 1024 N N . GLU A 1 134 ? -16.835 11.774 6.095 1.00 84.69 134 GLU A N 1
ATOM 1025 C CA . GLU A 1 134 ? -18.001 12.480 5.521 1.00 84.69 134 GLU A CA 1
ATOM 1026 C C . GLU A 1 134 ? -18.625 11.725 4.327 1.00 84.69 134 GLU A C 1
ATOM 1028 O O . GLU A 1 134 ? -19.794 11.947 3.995 1.00 84.69 134 GLU A O 1
ATOM 1033 N N . ASN A 1 135 ? -17.852 10.843 3.677 1.00 85.06 135 ASN A N 1
ATOM 1034 C CA . ASN A 1 135 ? -18.281 9.967 2.584 1.00 85.06 135 ASN A CA 1
ATOM 1035 C C . ASN A 1 135 ? -17.642 8.568 2.733 1.00 85.06 135 ASN A C 1
ATOM 1037 O O . ASN A 1 135 ? -17.901 7.876 3.708 1.00 85.06 135 ASN A O 1
ATOM 1041 N N . SER A 1 136 ? -16.837 8.137 1.759 1.00 90.75 136 SER A N 1
ATOM 1042 C CA . SER A 1 136 ? -15.882 7.035 1.913 1.00 90.75 136 SER A CA 1
ATOM 1043 C C . SER A 1 136 ? -14.616 7.567 2.565 1.00 90.75 136 SER A C 1
ATOM 1045 O O . SER A 1 136 ? -14.192 8.661 2.184 1.00 90.75 136 SER A O 1
ATOM 1047 N N . CYS A 1 137 ? -13.992 6.795 3.452 1.00 94.88 137 CYS A N 1
ATOM 1048 C CA . CYS A 1 137 ? -12.736 7.221 4.047 1.00 94.88 137 CYS A CA 1
ATOM 1049 C C . CYS A 1 137 ? -11.662 7.431 2.974 1.00 94.88 137 CYS A C 1
ATOM 1051 O O . CYS A 1 137 ? -11.556 6.667 2.011 1.00 94.88 137 CYS A O 1
ATOM 1053 N N . GLY A 1 138 ? -10.894 8.503 3.111 1.00 92.19 138 GLY A N 1
ATOM 1054 C CA . GLY A 1 138 ? -9.907 8.924 2.128 1.00 92.19 138 GLY A CA 1
ATOM 1055 C C . GLY A 1 138 ? -8.689 9.589 2.753 1.00 92.19 138 GLY A C 1
ATOM 1056 O O . GLY A 1 138 ? -8.474 9.579 3.963 1.00 92.19 138 GLY A O 1
ATOM 1057 N N . ALA A 1 139 ? -7.852 10.184 1.905 1.00 89.38 139 ALA A N 1
ATOM 1058 C CA . ALA A 1 139 ? -6.647 10.877 2.362 1.00 89.38 139 ALA A CA 1
ATOM 1059 C C . ALA A 1 139 ? -6.969 12.101 3.243 1.00 89.38 139 ALA A C 1
ATOM 1061 O O . ALA A 1 139 ? -6.142 12.516 4.051 1.00 89.38 139 ALA A O 1
ATOM 1062 N N . GLU A 1 140 ? -8.154 12.683 3.075 1.00 91.75 140 GLU A N 1
ATOM 1063 C CA . GLU A 1 140 ? -8.702 13.771 3.882 1.00 91.75 140 GLU A CA 1
ATOM 1064 C C . GLU A 1 140 ? -9.105 13.349 5.300 1.00 91.75 140 GLU A C 1
ATOM 1066 O O . GLU A 1 140 ? -9.180 14.211 6.173 1.00 91.75 140 GLU A O 1
ATOM 1071 N N . ASP A 1 141 ? -9.309 12.049 5.528 1.00 95.94 141 ASP A N 1
ATOM 1072 C CA . ASP A 1 141 ? -9.727 11.469 6.808 1.00 95.94 141 ASP A CA 1
ATOM 1073 C C . ASP A 1 141 ? -8.531 10.923 7.613 1.00 95.94 141 ASP A C 1
ATOM 1075 O O . ASP A 1 141 ? -8.696 10.247 8.628 1.00 95.94 141 ASP A O 1
ATOM 1079 N N . LEU A 1 142 ? -7.298 11.211 7.174 1.00 94.31 142 LEU A N 1
ATOM 1080 C CA . LEU A 1 142 ? -6.104 10.958 7.977 1.00 94.31 142 LEU A CA 1
ATOM 1081 C C . LEU A 1 142 ? -6.089 11.900 9.188 1.00 94.31 142 LEU A C 1
ATOM 1083 O O . LEU A 1 142 ? -6.063 13.124 9.047 1.00 94.31 142 LEU A O 1
ATOM 1087 N N . GLY A 1 143 ? -6.046 11.321 10.386 1.00 94.81 143 GLY A N 1
ATOM 1088 C CA . GLY A 1 143 ? -6.176 12.039 11.649 1.00 94.81 143 GLY A CA 1
ATOM 1089 C C . GLY A 1 143 ? -7.603 12.085 12.195 1.00 94.81 143 GLY A C 1
ATOM 1090 O O . GLY A 1 143 ? -8.450 11.265 11.856 1.00 94.81 143 GLY A O 1
ATOM 1091 N N . ASP A 1 144 ? -7.859 13.025 13.104 1.00 95.12 144 ASP A N 1
ATOM 1092 C CA . ASP A 1 144 ? -9.183 13.222 13.701 1.00 95.12 144 ASP A CA 1
ATOM 1093 C C . ASP A 1 144 ? -10.198 13.772 12.675 1.00 95.12 144 ASP A C 1
ATOM 1095 O O . ASP A 1 144 ? -9.844 14.671 11.905 1.00 95.12 144 ASP A O 1
ATOM 1099 N N . PRO A 1 145 ? -11.484 13.367 12.725 1.00 95.75 145 PRO A N 1
ATOM 1100 C CA . PRO A 1 145 ? -12.100 12.469 13.714 1.00 95.75 145 PRO A CA 1
ATOM 1101 C C . PRO A 1 145 ? -12.068 10.975 13.354 1.00 95.75 145 PRO A C 1
ATOM 1103 O O . PRO A 1 145 ? -12.290 10.151 14.236 1.00 95.75 145 PRO A O 1
ATOM 1106 N N . ALA A 1 146 ? -11.792 10.611 12.100 1.00 96.62 146 ALA A N 1
ATOM 1107 C CA . ALA A 1 146 ? -11.840 9.218 11.645 1.00 96.62 146 ALA A CA 1
ATOM 1108 C C . ALA A 1 146 ? -10.705 8.338 12.204 1.00 96.62 146 ALA A C 1
ATOM 1110 O O . ALA A 1 146 ? -10.746 7.114 12.073 1.00 96.62 146 ALA A O 1
ATOM 1111 N N . SER A 1 147 ? -9.696 8.953 12.829 1.00 96.81 147 SER A N 1
ATOM 1112 C CA . SER A 1 147 ? -8.454 8.309 13.266 1.00 96.81 147 SER A CA 1
ATOM 1113 C C . SER A 1 147 ? -7.786 7.541 12.128 1.00 96.81 147 SER A C 1
ATOM 1115 O O . SER A 1 147 ? -7.380 6.393 12.277 1.00 96.81 147 SER A O 1
ATOM 1117 N N . GLY A 1 148 ? -7.706 8.174 10.954 1.00 97.50 148 GLY A N 1
ATOM 1118 C CA . GLY A 1 148 ? -7.000 7.608 9.812 1.00 97.50 148 GLY A CA 1
ATOM 1119 C C . GLY A 1 148 ? -5.487 7.647 10.013 1.00 97.50 148 GLY A C 1
ATOM 1120 O O . GLY A 1 148 ? -4.949 8.689 10.390 1.00 97.50 148 GLY A O 1
ATOM 1121 N N . GLY A 1 149 ? -4.790 6.553 9.717 1.00 97.50 149 GLY A N 1
ATOM 1122 C CA . GLY A 1 149 ? -3.329 6.439 9.748 1.00 97.50 149 GLY A CA 1
ATOM 1123 C C . GLY A 1 149 ? -2.772 5.765 8.498 1.00 97.50 149 GLY A C 1
ATOM 1124 O O . GLY A 1 149 ? -3.407 4.869 7.944 1.00 97.50 149 GLY A O 1
ATOM 1125 N N . ALA A 1 150 ? -1.586 6.184 8.050 1.00 97.00 150 ALA A N 1
ATOM 1126 C CA . ALA A 1 150 ? -0.859 5.560 6.945 1.00 97.00 150 ALA A CA 1
ATOM 1127 C C . ALA A 1 150 ? 0.342 4.746 7.448 1.00 97.00 150 ALA A C 1
ATOM 1129 O O . ALA A 1 150 ? 1.142 5.231 8.248 1.00 97.00 150 ALA A O 1
ATOM 1130 N N . PHE A 1 151 ? 0.515 3.534 6.923 1.00 97.25 151 PHE A N 1
ATOM 1131 C CA . PHE A 1 151 ? 1.534 2.584 7.367 1.00 97.25 151 PHE A CA 1
ATOM 1132 C C . PHE A 1 151 ? 2.292 1.995 6.175 1.00 97.25 151 PHE A C 1
ATOM 1134 O O . PHE A 1 151 ? 1.687 1.480 5.230 1.00 97.25 151 PHE A O 1
ATOM 1141 N N . ALA A 1 152 ? 3.624 2.040 6.233 1.00 95.50 152 ALA A N 1
ATOM 1142 C CA . ALA A 1 152 ? 4.487 1.343 5.284 1.00 95.50 152 ALA A CA 1
ATOM 1143 C C . ALA A 1 152 ? 4.575 -0.138 5.682 1.00 95.50 152 ALA A C 1
ATOM 1145 O O . ALA A 1 152 ? 5.143 -0.473 6.719 1.00 95.50 152 ALA A O 1
ATOM 1146 N N . VAL A 1 153 ? 4.011 -1.032 4.869 1.00 97.06 153 VAL A N 1
ATOM 1147 C CA . VAL A 1 153 ? 3.855 -2.452 5.232 1.00 97.06 153 VAL A CA 1
ATOM 1148 C C . VAL A 1 153 ? 4.993 -3.298 4.671 1.00 97.06 153 VAL A C 1
ATOM 1150 O O . VAL A 1 153 ? 5.580 -4.118 5.375 1.00 97.06 153 VAL A O 1
ATOM 1153 N N . ALA A 1 154 ? 5.299 -3.131 3.384 1.00 96.69 154 ALA A N 1
ATOM 1154 C CA . ALA A 1 154 ? 6.331 -3.908 2.707 1.00 96.69 154 ALA A CA 1
ATOM 1155 C C . ALA A 1 154 ? 6.855 -3.191 1.460 1.00 96.69 154 ALA A C 1
ATOM 1157 O O . ALA A 1 154 ? 6.164 -2.375 0.863 1.00 96.69 154 ALA A O 1
ATOM 1158 N N . GLY A 1 155 ? 8.051 -3.566 1.012 1.00 94.25 155 GLY A N 1
ATOM 1159 C CA . GLY A 1 155 ? 8.626 -3.106 -0.248 1.00 94.25 155 GLY A CA 1
ATOM 1160 C C . GLY A 1 155 ? 9.381 -4.229 -0.944 1.00 94.25 155 GLY A C 1
ATOM 1161 O O . GLY A 1 155 ? 10.028 -5.058 -0.296 1.00 94.25 155 GLY A O 1
ATOM 1162 N N . ARG A 1 156 ? 9.291 -4.295 -2.274 1.00 94.38 156 ARG A N 1
ATOM 1163 C CA . ARG A 1 156 ? 9.949 -5.338 -3.063 1.00 94.38 156 ARG A CA 1
ATOM 1164 C C . ARG A 1 156 ? 10.342 -4.858 -4.453 1.00 94.38 156 ARG A C 1
ATOM 1166 O O . ARG A 1 156 ? 9.531 -4.295 -5.177 1.00 94.38 156 ARG A O 1
ATOM 1173 N N . ALA A 1 157 ? 11.560 -5.214 -4.855 1.00 93.62 157 ALA A N 1
ATOM 1174 C CA . ALA A 1 157 ? 11.989 -5.177 -6.247 1.00 93.62 157 ALA A CA 1
ATOM 1175 C C . ALA A 1 157 ? 11.688 -6.520 -6.940 1.00 93.62 157 ALA A C 1
ATOM 1177 O O . ALA A 1 157 ? 11.976 -7.591 -6.388 1.00 93.62 157 ALA A O 1
ATOM 1178 N N . VAL A 1 158 ? 11.114 -6.487 -8.141 1.00 93.56 158 VAL A N 1
ATOM 1179 C CA . VAL A 1 158 ? 10.708 -7.684 -8.902 1.00 93.56 158 VAL A CA 1
ATOM 1180 C C . VAL A 1 158 ? 11.196 -7.630 -10.340 1.00 93.56 158 VAL A C 1
ATOM 1182 O O . VAL A 1 158 ? 11.067 -6.613 -11.008 1.00 93.56 158 VAL A O 1
ATOM 1185 N N . GLU A 1 159 ? 11.750 -8.754 -10.812 1.00 91.94 159 GLU A N 1
ATOM 1186 C CA . GLU A 1 159 ? 12.133 -8.953 -12.216 1.00 91.94 159 GLU A CA 1
ATOM 1187 C C . GLU A 1 159 ? 10.886 -9.465 -12.948 1.00 91.94 159 GLU A C 1
ATOM 1189 O O . GLU A 1 159 ? 10.571 -10.659 -12.924 1.00 91.94 159 GLU A O 1
ATOM 1194 N N . GLN A 1 160 ? 10.137 -8.554 -13.560 1.00 85.62 160 GLN A N 1
ATOM 1195 C CA . GLN A 1 160 ? 8.791 -8.768 -14.109 1.00 85.62 160 GLN A CA 1
ATOM 1196 C C . GLN A 1 160 ? 8.782 -9.817 -15.220 1.00 85.62 160 GLN A C 1
ATOM 1198 O O . GLN A 1 160 ? 7.802 -10.528 -15.412 1.00 85.62 160 GLN A O 1
ATOM 1203 N N . SER A 1 161 ? 9.904 -9.981 -15.927 1.00 84.00 161 SER A N 1
ATOM 1204 C CA . SER A 1 161 ? 10.058 -11.036 -16.935 1.00 84.00 161 SER A CA 1
ATOM 1205 C C . SER A 1 161 ? 10.095 -12.456 -16.347 1.00 84.00 161 SER A C 1
ATOM 1207 O O . SER A 1 161 ? 9.924 -13.431 -17.083 1.00 84.00 161 SER A O 1
ATOM 1209 N N . ARG A 1 162 ? 10.323 -12.597 -15.033 1.00 89.00 162 ARG A N 1
ATOM 1210 C CA . ARG A 1 162 ? 10.452 -13.887 -14.333 1.00 89.00 162 ARG A CA 1
ATOM 1211 C C . ARG A 1 162 ? 9.397 -14.131 -13.270 1.00 89.00 162 ARG A C 1
ATOM 1213 O O . ARG A 1 162 ? 9.182 -15.282 -12.889 1.00 89.00 162 ARG A O 1
ATOM 1220 N N . VAL A 1 163 ? 8.770 -13.073 -12.777 1.00 90.62 163 VAL A N 1
ATOM 1221 C CA . VAL A 1 163 ? 7.755 -13.132 -11.732 1.00 90.62 163 VAL A CA 1
ATOM 1222 C C . VAL A 1 163 ? 6.410 -12.833 -12.380 1.00 90.62 163 VAL A C 1
ATOM 1224 O O . VAL A 1 163 ? 6.200 -11.745 -12.891 1.00 90.62 163 VAL A O 1
ATOM 1227 N N . ALA A 1 164 ? 5.525 -13.830 -12.412 1.00 93.31 164 ALA A N 1
ATOM 1228 C CA . ALA A 1 164 ? 4.197 -13.682 -13.009 1.00 93.31 164 ALA A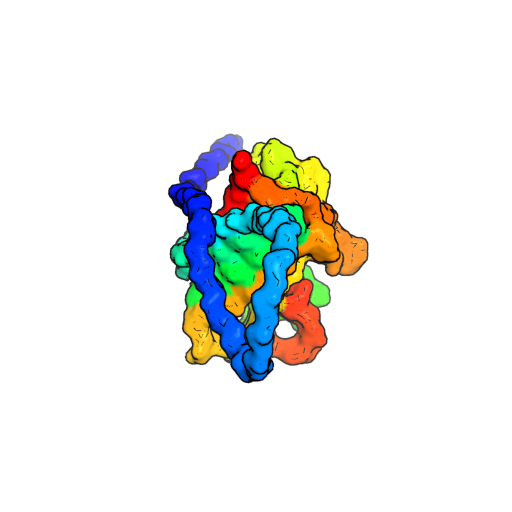 CA 1
ATOM 1229 C C . ALA A 1 164 ? 3.177 -13.050 -12.045 1.00 93.31 164 ALA A C 1
ATOM 1231 O O . ALA A 1 164 ? 2.185 -12.473 -12.489 1.00 93.31 164 ALA A O 1
ATOM 1232 N N . GLU A 1 165 ? 3.410 -13.186 -10.739 1.00 96.12 165 GLU A N 1
ATOM 1233 C CA . GLU A 1 165 ? 2.549 -12.668 -9.679 1.00 96.12 165 GLU A CA 1
ATOM 1234 C C . GLU A 1 165 ? 3.387 -11.847 -8.695 1.00 96.12 165 GLU A C 1
ATOM 1236 O O . GLU A 1 165 ? 4.375 -12.336 -8.141 1.00 96.12 165 GLU A O 1
ATOM 1241 N N . LEU A 1 166 ? 3.002 -10.587 -8.494 1.00 96.94 166 LEU A N 1
ATOM 1242 C CA . LEU A 1 166 ? 3.549 -9.740 -7.448 1.00 96.94 166 LEU A CA 1
ATOM 1243 C C . LEU A 1 166 ? 2.876 -10.132 -6.137 1.00 96.94 166 LEU A C 1
ATOM 1245 O O . LEU A 1 166 ? 1.656 -10.045 -6.027 1.00 96.94 166 LEU A O 1
ATOM 1249 N N . THR A 1 167 ? 3.685 -10.534 -5.160 1.00 97.19 167 THR A N 1
ATOM 1250 C CA . THR A 1 167 ? 3.226 -10.858 -3.806 1.00 97.19 167 THR A CA 1
ATOM 1251 C C . THR A 1 167 ? 3.981 -10.017 -2.785 1.00 97.19 167 THR A C 1
ATOM 1253 O O . THR A 1 167 ? 5.223 -9.973 -2.819 1.00 97.19 167 THR A O 1
ATOM 1256 N N . LEU A 1 168 ? 3.229 -9.372 -1.895 1.00 97.50 168 LEU A N 1
ATOM 1257 C CA . LEU A 1 168 ? 3.697 -8.546 -0.783 1.00 97.50 168 LEU A CA 1
ATOM 1258 C C . LEU A 1 168 ? 2.937 -8.963 0.480 1.00 97.50 168 LEU A C 1
ATOM 1260 O O . LEU A 1 168 ? 1.730 -9.187 0.436 1.00 97.50 168 LEU A O 1
ATOM 1264 N N . HIS A 1 169 ? 3.669 -9.087 1.583 1.00 97.69 169 HIS A N 1
ATOM 1265 C CA . HIS A 1 169 ? 3.156 -9.558 2.865 1.00 97.69 169 HIS A CA 1
ATOM 1266 C C . HIS A 1 169 ? 3.670 -8.650 3.970 1.00 97.69 169 HIS A C 1
ATOM 1268 O O . HIS A 1 169 ? 4.829 -8.228 3.916 1.00 97.69 169 HIS A O 1
ATOM 1274 N N . GLY A 1 170 ? 2.856 -8.417 4.987 1.00 97.69 170 GLY A N 1
ATOM 1275 C CA . GLY A 1 170 ? 3.287 -7.713 6.186 1.00 97.69 170 GLY A CA 1
ATOM 1276 C C . GLY A 1 170 ? 2.179 -7.643 7.219 1.00 97.69 170 GLY A C 1
ATOM 1277 O O . GLY A 1 170 ? 1.204 -8.388 7.150 1.00 97.69 170 GLY A O 1
ATOM 1278 N N . SER A 1 171 ? 2.347 -6.762 8.191 1.00 97.94 171 SER A N 1
ATOM 1279 C CA . SER A 1 171 ? 1.370 -6.559 9.248 1.00 97.94 171 SER A CA 1
ATOM 1280 C C . SER A 1 171 ? 1.430 -5.129 9.755 1.00 97.94 171 SER A C 1
ATOM 1282 O O . SER A 1 171 ? 2.494 -4.512 9.729 1.00 97.94 171 SER A O 1
ATOM 1284 N N . VAL A 1 172 ? 0.301 -4.639 10.247 1.00 98.50 172 VAL A N 1
ATOM 1285 C CA . VAL A 1 172 ? 0.222 -3.426 11.062 1.00 98.50 172 VAL A CA 1
ATOM 1286 C C . VAL A 1 172 ? -0.342 -3.835 12.410 1.00 98.50 172 VAL A C 1
ATOM 1288 O O . VAL A 1 172 ? -1.360 -4.519 12.460 1.00 98.50 172 VAL A O 1
ATOM 1291 N N . SER A 1 173 ? 0.333 -3.450 13.482 1.00 98.12 173 SER A N 1
ATOM 1292 C CA . SER A 1 173 ? -0.097 -3.674 14.860 1.00 98.12 173 SER A CA 1
ATOM 1293 C C . SER A 1 173 ? -0.414 -2.355 15.558 1.00 98.12 173 SER A C 1
ATOM 1295 O O . SER A 1 173 ? -0.014 -1.292 15.082 1.00 98.12 173 SER A O 1
ATOM 1297 N N . THR A 1 174 ? -1.081 -2.407 16.707 1.00 97.69 174 THR A N 1
ATOM 1298 C CA . THR A 1 174 ? -1.329 -1.235 17.570 1.00 97.69 174 THR A CA 1
ATOM 1299 C C . THR A 1 174 ? -0.039 -0.577 18.087 1.00 97.69 174 THR A C 1
ATOM 1301 O O . THR A 1 174 ? -0.048 0.582 18.489 1.00 97.69 174 THR A O 1
ATOM 1304 N N . ASP A 1 175 ? 1.091 -1.289 18.019 1.00 97.62 175 ASP A N 1
ATOM 1305 C CA . ASP A 1 175 ? 2.436 -0.783 18.328 1.00 97.62 175 ASP A CA 1
ATOM 1306 C C . ASP A 1 175 ? 3.207 -0.298 17.082 1.00 97.62 175 ASP A C 1
ATOM 1308 O O . ASP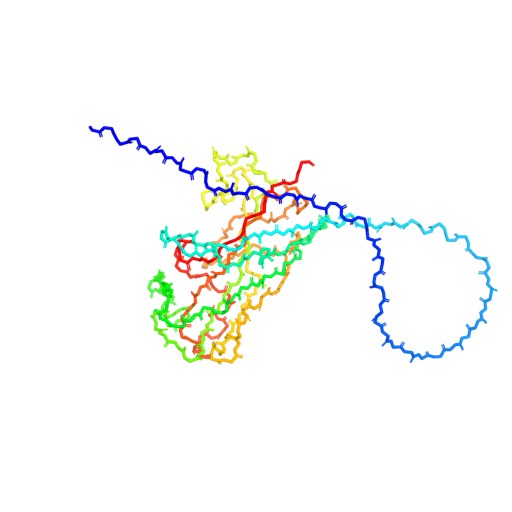 A 1 175 ? 4.358 0.132 17.191 1.00 97.62 175 ASP A O 1
ATOM 1312 N N . THR A 1 176 ? 2.635 -0.420 15.880 1.00 97.44 176 THR A N 1
ATOM 1313 C CA . THR A 1 176 ? 3.305 -0.004 14.643 1.00 97.44 176 THR A CA 1
ATOM 1314 C C . THR A 1 176 ? 3.270 1.512 14.516 1.00 97.44 176 THR A C 1
ATOM 1316 O O . THR A 1 176 ? 2.203 2.124 14.519 1.00 97.44 176 THR A O 1
ATOM 1319 N N . ASP A 1 177 ? 4.449 2.115 14.368 1.00 96.12 177 ASP A N 1
ATOM 1320 C CA . ASP A 1 177 ? 4.568 3.553 14.158 1.00 96.12 177 ASP A CA 1
ATOM 1321 C C . ASP A 1 177 ? 3.866 3.972 12.857 1.00 96.12 177 ASP A C 1
ATOM 1323 O O . ASP A 1 177 ? 4.041 3.361 11.797 1.00 96.12 177 ASP A O 1
ATOM 1327 N N . VAL A 1 178 ? 3.095 5.055 12.939 1.00 96.25 178 VAL A N 1
ATOM 1328 C CA . VAL A 1 178 ? 2.529 5.721 11.761 1.00 96.25 178 VAL A CA 1
ATOM 1329 C C . VAL A 1 178 ? 3.667 6.233 10.889 1.00 96.25 178 VAL A C 1
ATOM 1331 O O . VAL A 1 178 ? 4.697 6.690 11.390 1.00 96.25 178 VAL A O 1
ATOM 1334 N N . TYR A 1 179 ? 3.472 6.195 9.575 1.00 94.12 179 TYR A N 1
ATOM 1335 C CA . TYR A 1 179 ? 4.445 6.720 8.634 1.00 94.12 179 TYR A CA 1
ATOM 1336 C C . TYR A 1 179 ? 4.763 8.198 8.906 1.00 94.12 179 TYR A C 1
ATOM 1338 O O . TYR A 1 179 ? 3.867 9.032 9.073 1.00 94.12 179 TYR A O 1
ATOM 1346 N N . GLU A 1 180 ? 6.057 8.514 8.909 1.00 91.38 180 GLU A N 1
ATOM 1347 C CA . GLU A 1 180 ? 6.585 9.867 9.048 1.00 91.38 180 GLU A CA 1
ATOM 1348 C C . GLU A 1 180 ? 7.454 10.203 7.832 1.00 91.38 180 GLU A C 1
ATOM 1350 O O . GLU A 1 180 ? 8.371 9.458 7.481 1.00 91.38 180 GLU A O 1
ATOM 1355 N N . GLU A 1 181 ? 7.203 11.355 7.214 1.00 84.81 181 GLU A N 1
ATOM 1356 C CA . GLU A 1 181 ? 8.041 11.905 6.149 1.00 84.81 181 GLU A CA 1
ATOM 1357 C C . GLU A 1 181 ? 8.446 13.325 6.534 1.00 84.81 181 GLU A C 1
ATOM 1359 O O . GLU A 1 181 ? 7.607 14.162 6.851 1.00 84.81 181 GLU A O 1
ATOM 1364 N N . ASN A 1 182 ? 9.749 13.615 6.528 1.00 83.38 182 ASN A N 1
ATOM 1365 C CA . ASN A 1 182 ? 10.276 14.953 6.823 1.00 83.38 182 ASN A CA 1
ATOM 1366 C C . ASN A 1 182 ? 9.816 15.557 8.172 1.00 83.38 182 ASN A C 1
ATOM 1368 O O . ASN A 1 182 ? 9.745 16.780 8.313 1.00 83.38 182 ASN A O 1
ATOM 1372 N N . GLY A 1 183 ? 9.558 14.718 9.183 1.00 85.25 183 GLY A N 1
ATOM 1373 C CA . GLY A 1 183 ? 9.077 15.154 10.498 1.00 85.25 183 GLY A CA 1
ATOM 1374 C C . GLY A 1 183 ? 7.565 15.375 10.583 1.00 85.25 183 GLY A C 1
ATOM 1375 O O . GLY A 1 183 ? 7.093 15.898 11.593 1.00 85.25 183 GLY A O 1
ATOM 1376 N N . GLU A 1 184 ? 6.817 15.028 9.535 1.00 88.31 184 GLU A N 1
ATOM 1377 C CA . GLU A 1 184 ? 5.358 15.084 9.489 1.00 88.31 184 GLU A CA 1
ATOM 1378 C C . GLU A 1 184 ? 4.774 13.670 9.560 1.00 88.31 184 GLU A C 1
ATOM 1380 O O . GLU A 1 184 ? 5.119 12.802 8.758 1.00 88.31 184 GLU A O 1
ATOM 1385 N N . THR A 1 185 ? 3.897 13.441 10.538 1.00 92.31 185 THR A N 1
ATOM 1386 C CA . THR A 1 185 ? 3.190 12.169 10.729 1.00 92.31 185 THR A CA 1
ATOM 1387 C C . THR A 1 185 ? 1.940 12.122 9.856 1.00 92.31 185 THR A C 1
ATOM 1389 O O . THR A 1 185 ? 1.129 13.049 9.872 1.00 92.31 185 THR A O 1
ATOM 1392 N N . PHE A 1 186 ? 1.749 11.023 9.130 1.00 92.88 186 PHE A N 1
ATOM 1393 C CA . PHE A 1 186 ? 0.621 10.835 8.217 1.00 92.88 186 PHE A CA 1
ATOM 1394 C C . PHE A 1 186 ? -0.547 10.139 8.918 1.00 92.88 186 PHE A C 1
ATOM 1396 O O . PHE A 1 186 ? -0.832 8.966 8.672 1.00 92.88 186 PHE A O 1
ATOM 1403 N N . GLY A 1 187 ? -1.229 10.888 9.787 1.00 96.06 187 GLY A N 1
ATOM 1404 C CA . GLY A 1 187 ? -2.432 10.435 10.485 1.00 96.06 187 GLY A CA 1
ATOM 1405 C C . GLY A 1 187 ? -2.191 10.042 11.943 1.00 96.06 187 GLY A C 1
ATOM 1406 O O . GLY A 1 187 ? -1.373 10.665 12.623 1.00 96.06 187 GLY A O 1
ATOM 1407 N N . MET A 1 188 ? -2.926 9.041 12.434 1.00 97.38 188 MET A N 1
ATOM 1408 C CA . MET A 1 188 ? -2.876 8.569 13.824 1.00 97.38 188 MET A CA 1
ATOM 1409 C C . MET A 1 188 ? -2.568 7.068 13.940 1.00 97.38 188 MET A C 1
ATOM 1411 O O . MET A 1 188 ? -2.764 6.332 12.973 1.00 97.38 188 MET A O 1
ATOM 1415 N N . PRO A 1 189 ? -2.012 6.616 15.085 1.00 97.50 189 PRO A N 1
ATOM 1416 C CA . PRO A 1 189 ? -1.771 5.197 15.333 1.00 97.50 189 PRO A CA 1
ATOM 1417 C C . PRO A 1 189 ? -3.067 4.397 15.270 1.00 97.50 189 PRO A C 1
ATOM 1419 O O . PRO A 1 189 ? -4.115 4.906 15.650 1.00 97.50 189 PRO A O 1
ATOM 1422 N N . MET A 1 190 ? -2.971 3.145 14.826 1.00 97.75 190 MET A N 1
ATOM 1423 C CA . MET A 1 190 ? -4.114 2.238 14.785 1.00 97.75 190 MET A CA 1
ATOM 1424 C C . MET A 1 190 ? -4.508 1.825 16.205 1.00 97.75 190 MET A C 1
ATOM 1426 O O . MET A 1 190 ? -3.665 1.358 16.974 1.00 97.75 190 MET A O 1
ATOM 1430 N N . GLU A 1 191 ? -5.795 1.921 16.523 1.00 97.50 191 GLU A N 1
ATOM 1431 C CA . GLU A 1 191 ? -6.341 1.552 17.833 1.00 97.50 191 GLU A CA 1
ATOM 1432 C C . GLU A 1 191 ? -7.324 0.375 17.772 1.00 97.50 191 GLU A C 1
ATOM 1434 O O . GLU A 1 191 ? -7.443 -0.369 18.747 1.00 97.50 191 GLU A O 1
ATOM 1439 N N . ARG A 1 192 ? -8.051 0.202 16.659 1.00 96.62 192 ARG A N 1
ATOM 1440 C CA . ARG A 1 192 ? -9.224 -0.687 16.559 1.00 96.62 192 ARG A CA 1
ATOM 1441 C C . ARG A 1 192 ? -9.141 -1.609 15.333 1.00 96.62 192 ARG A C 1
ATOM 1443 O O . ARG A 1 192 ? -10.018 -1.572 14.466 1.00 96.62 192 ARG A O 1
ATOM 1450 N N . PRO A 1 193 ? -8.134 -2.498 15.251 1.00 96.50 193 PRO A N 1
ATOM 1451 C CA . PRO A 1 193 ? -7.882 -3.321 14.064 1.00 96.50 193 PRO A CA 1
ATOM 1452 C C . PRO A 1 193 ? -9.069 -4.185 13.626 1.00 96.50 193 PRO A C 1
ATOM 1454 O O . PRO A 1 193 ? -9.234 -4.409 12.428 1.00 96.50 193 PRO A O 1
ATOM 1457 N N . GLN A 1 194 ? -9.906 -4.672 14.549 1.00 96.06 194 GLN A N 1
ATOM 1458 C CA . GLN A 1 194 ? -11.068 -5.498 14.194 1.00 96.06 194 GLN A CA 1
ATOM 1459 C C . GLN A 1 194 ? -12.206 -4.704 13.545 1.00 96.06 194 GLN A C 1
ATOM 1461 O O . GLN A 1 194 ? -12.935 -5.270 12.741 1.00 96.06 194 GLN A O 1
ATOM 1466 N N . GLU A 1 195 ? -12.350 -3.420 13.868 1.00 95.88 195 GLU A N 1
ATOM 1467 C CA . GLU A 1 195 ? -13.512 -2.601 13.492 1.00 95.88 195 GLU A CA 1
ATOM 1468 C C . GLU A 1 195 ? -13.169 -1.581 12.391 1.00 95.88 195 GLU A C 1
ATOM 1470 O O . GLU A 1 195 ? -14.065 -1.053 11.738 1.00 95.88 195 GLU A O 1
ATOM 1475 N N . ALA A 1 196 ? -11.879 -1.326 12.157 1.00 97.38 196 ALA A N 1
ATOM 1476 C CA . ALA A 1 196 ? -11.405 -0.314 11.222 1.00 97.38 196 ALA A CA 1
ATOM 1477 C C . ALA A 1 196 ? -11.723 -0.617 9.746 1.00 97.38 196 ALA A C 1
ATOM 1479 O O . ALA A 1 196 ? -11.608 -1.759 9.282 1.00 97.38 196 ALA A O 1
ATOM 1480 N N . GLU A 1 197 ? -11.988 0.430 8.966 1.00 98.06 197 GLU A N 1
ATOM 1481 C CA . GLU A 1 197 ? -11.922 0.362 7.501 1.00 98.06 197 GLU A CA 1
ATOM 1482 C C . GLU A 1 197 ? -10.449 0.321 7.065 1.00 98.06 197 GLU A C 1
ATOM 1484 O O . GLU A 1 197 ? -9.616 1.050 7.611 1.00 98.06 197 GLU A O 1
ATOM 1489 N N . VAL A 1 198 ? -10.101 -0.548 6.108 1.00 98.44 198 VAL A N 1
ATOM 1490 C CA . VAL A 1 198 ? -8.706 -0.744 5.669 1.00 98.44 198 VAL A CA 1
ATOM 1491 C C . VAL A 1 198 ? -8.594 -0.608 4.164 1.00 98.44 198 VAL A C 1
ATOM 1493 O O . VAL A 1 198 ? -9.239 -1.329 3.404 1.00 98.44 198 VAL A O 1
ATOM 1496 N N . HIS A 1 199 ? -7.720 0.287 3.720 1.00 98.12 199 HIS A N 1
ATOM 1497 C CA . HIS A 1 199 ? -7.373 0.460 2.317 1.00 98.12 199 HIS A CA 1
ATOM 1498 C C . HIS A 1 199 ? -5.938 0.004 2.119 1.00 98.12 199 HIS A C 1
ATOM 1500 O O . HIS A 1 199 ? -5.000 0.593 2.654 1.00 98.12 199 HIS A O 1
ATOM 1506 N N . LEU A 1 200 ? -5.752 -1.043 1.330 1.00 98.31 200 LEU A N 1
ATOM 1507 C CA . LEU A 1 200 ? -4.432 -1.473 0.900 1.00 98.31 200 LEU A CA 1
ATOM 1508 C C . LEU A 1 200 ? -4.108 -0.847 -0.445 1.00 98.31 200 LEU A C 1
ATOM 1510 O O . LEU A 1 200 ? -4.956 -0.830 -1.340 1.00 98.31 200 LEU A O 1
ATOM 1514 N N . ALA A 1 201 ? -2.869 -0.396 -0.609 1.00 97.25 201 ALA A N 1
ATOM 1515 C CA . ALA A 1 201 ? -2.398 0.166 -1.863 1.00 97.25 201 ALA A CA 1
ATOM 1516 C C . ALA A 1 201 ? -1.003 -0.332 -2.238 1.00 97.25 201 ALA A C 1
ATOM 1518 O O . ALA A 1 201 ? -0.090 -0.334 -1.415 1.00 97.25 201 ALA A O 1
ATOM 1519 N N . ILE A 1 202 ? -0.827 -0.702 -3.506 1.00 97.19 202 ILE A N 1
ATOM 1520 C CA . ILE A 1 202 ? 0.483 -0.918 -4.114 1.00 97.19 202 ILE A CA 1
ATOM 1521 C C . ILE A 1 202 ? 0.883 0.329 -4.889 1.00 97.19 202 ILE A C 1
ATOM 1523 O O . ILE A 1 202 ? 0.221 0.690 -5.865 1.00 97.19 202 ILE A O 1
ATOM 1527 N N . ALA A 1 203 ? 1.995 0.937 -4.490 1.00 94.88 203 ALA A N 1
ATOM 1528 C CA . ALA A 1 203 ? 2.581 2.082 -5.167 1.00 94.88 203 ALA A CA 1
ATOM 1529 C C . ALA A 1 203 ? 3.768 1.636 -6.046 1.00 94.88 203 ALA A C 1
ATOM 1531 O O . ALA A 1 203 ? 4.658 0.928 -5.558 1.00 94.88 203 ALA A O 1
ATOM 1532 N N . PRO A 1 204 ? 3.804 2.000 -7.343 1.00 95.06 204 PRO A N 1
ATOM 1533 C CA . PRO A 1 204 ? 4.962 1.755 -8.197 1.00 95.06 204 PRO A CA 1
ATOM 1534 C C . PRO A 1 204 ? 6.061 2.802 -7.970 1.00 95.06 204 PRO A C 1
ATOM 1536 O O . PRO A 1 204 ? 5.773 3.981 -7.784 1.00 95.06 204 PRO A O 1
ATOM 1539 N N . HIS A 1 205 ? 7.326 2.391 -8.063 1.00 93.94 205 HIS A N 1
ATOM 1540 C CA . HIS A 1 205 ? 8.494 3.277 -7.925 1.00 93.94 205 HIS A CA 1
ATOM 1541 C C . HIS A 1 205 ? 9.320 3.428 -9.205 1.00 93.94 205 HIS A C 1
ATOM 1543 O O . HIS A 1 205 ? 10.277 4.195 -9.217 1.00 93.94 205 HIS A O 1
ATOM 1549 N N . GLY A 1 206 ? 8.971 2.694 -10.261 1.00 93.31 206 GLY A N 1
ATOM 1550 C CA . GLY A 1 206 ? 9.743 2.658 -11.498 1.00 93.31 206 GLY A CA 1
ATOM 1551 C C . GLY A 1 206 ? 11.008 1.811 -11.396 1.00 93.31 206 GLY A C 1
ATOM 1552 O O . GLY A 1 206 ? 11.097 0.903 -10.557 1.00 93.31 206 GLY A O 1
ATOM 1553 N N . ALA A 1 207 ? 11.959 2.068 -12.295 1.00 93.19 207 ALA A N 1
ATOM 1554 C CA . ALA A 1 207 ? 13.188 1.295 -12.417 1.00 93.19 207 ALA A CA 1
ATOM 1555 C C . ALA A 1 207 ? 13.942 1.206 -11.082 1.00 93.19 207 ALA A C 1
ATOM 1557 O O . ALA A 1 207 ? 14.253 2.202 -10.432 1.00 93.19 207 ALA A O 1
ATOM 1558 N N . PHE A 1 208 ? 14.276 -0.015 -10.672 1.00 92.06 208 PHE A N 1
ATOM 1559 C CA . PHE A 1 208 ? 15.011 -0.240 -9.440 1.00 92.06 208 PHE A CA 1
ATOM 1560 C C . PHE A 1 208 ? 16.475 0.165 -9.600 1.00 92.06 208 PHE A C 1
ATOM 1562 O O . PHE A 1 208 ? 17.221 -0.432 -10.383 1.00 92.06 208 PHE A O 1
ATOM 1569 N N . ASN A 1 209 ? 16.909 1.106 -8.766 1.00 90.00 209 ASN A N 1
ATOM 1570 C CA . ASN A 1 209 ? 18.307 1.463 -8.593 1.00 90.00 209 ASN A CA 1
ATOM 1571 C C . ASN A 1 209 ? 18.756 1.119 -7.157 1.00 90.00 209 ASN A C 1
ATOM 1573 O O . ASN A 1 209 ? 18.230 1.687 -6.202 1.00 90.00 209 ASN A O 1
ATOM 1577 N N . PRO A 1 210 ? 19.745 0.224 -6.970 1.00 90.81 210 PRO A N 1
ATOM 1578 C CA . PRO A 1 210 ? 20.264 -0.114 -5.645 1.00 90.81 210 PRO A CA 1
ATOM 1579 C C . PRO A 1 210 ? 20.808 1.078 -4.846 1.00 90.81 210 PRO A C 1
ATOM 1581 O O . PRO A 1 210 ? 20.839 1.004 -3.621 1.00 90.81 210 PRO A O 1
ATOM 1584 N N . ASP A 1 211 ? 21.244 2.151 -5.514 1.00 91.31 211 ASP A N 1
ATOM 1585 C CA . ASP A 1 211 ? 21.770 3.353 -4.854 1.00 91.31 211 ASP A CA 1
ATOM 1586 C C . ASP A 1 211 ? 20.665 4.189 -4.175 1.00 91.31 211 ASP A C 1
ATOM 1588 O O . ASP A 1 211 ? 20.974 5.063 -3.372 1.00 91.31 211 ASP A O 1
ATOM 1592 N N . MET A 1 212 ? 19.392 3.888 -4.459 1.00 88.00 212 MET A N 1
ATOM 1593 C CA . MET A 1 212 ? 18.200 4.498 -3.850 1.00 88.00 212 MET A CA 1
ATOM 1594 C C . MET A 1 212 ? 17.721 3.747 -2.595 1.00 88.00 212 MET A C 1
ATOM 1596 O O . MET A 1 212 ? 16.612 3.960 -2.115 1.00 88.00 212 MET A O 1
ATOM 1600 N N . MET A 1 213 ? 18.507 2.788 -2.103 1.00 89.81 213 MET A N 1
ATOM 1601 C CA . MET A 1 213 ? 18.170 2.019 -0.909 1.00 89.81 213 MET A CA 1
ATOM 1602 C C . MET A 1 213 ? 18.640 2.727 0.375 1.00 89.81 213 MET A C 1
ATOM 1604 O O . MET A 1 213 ? 19.799 3.146 0.433 1.00 89.81 213 MET A O 1
ATOM 1608 N N . PRO A 1 214 ? 17.842 2.679 1.462 1.00 88.31 214 PRO A N 1
ATOM 1609 C CA . PRO A 1 214 ? 16.567 1.959 1.585 1.00 88.31 214 PRO A CA 1
ATOM 1610 C C . PRO A 1 214 ? 15.329 2.713 1.069 1.00 88.31 214 PRO A C 1
ATOM 1612 O O . PRO A 1 214 ? 14.266 2.100 0.984 1.00 88.31 214 PRO A O 1
ATOM 1615 N N . GLU A 1 215 ? 15.456 3.993 0.725 1.00 88.88 215 GLU A N 1
ATOM 1616 C CA . GLU A 1 215 ? 14.350 4.931 0.509 1.00 88.88 215 GLU A CA 1
ATOM 1617 C C . GLU A 1 215 ? 13.322 4.442 -0.528 1.00 88.88 215 GLU A C 1
ATOM 1619 O O . GLU A 1 215 ? 12.117 4.501 -0.281 1.00 88.88 215 GLU A O 1
ATOM 1624 N N . ILE A 1 216 ? 13.761 3.856 -1.646 1.00 87.12 216 ILE A N 1
ATOM 1625 C CA . ILE A 1 216 ? 12.876 3.326 -2.702 1.00 87.12 216 ILE A CA 1
ATOM 1626 C C . ILE A 1 216 ? 11.910 2.227 -2.221 1.00 87.12 216 ILE A C 1
ATOM 1628 O O . ILE A 1 216 ? 10.926 1.945 -2.894 1.00 87.12 216 ILE A O 1
ATOM 1632 N N . LEU A 1 217 ? 12.165 1.573 -1.083 1.00 88.56 217 LEU A N 1
ATOM 1633 C CA . LEU A 1 217 ? 11.282 0.529 -0.541 1.00 88.56 217 LEU A CA 1
ATOM 1634 C C . LEU A 1 217 ? 10.500 0.966 0.702 1.00 88.56 217 LEU A C 1
ATOM 1636 O O . LEU A 1 217 ? 9.748 0.159 1.246 1.00 88.56 217 LEU A O 1
ATOM 1640 N N . THR A 1 218 ? 10.684 2.201 1.165 1.00 84.44 218 THR A N 1
ATOM 1641 C CA . THR A 1 218 ? 10.071 2.702 2.408 1.00 84.44 218 THR A CA 1
ATOM 1642 C C . THR A 1 218 ? 9.317 4.013 2.231 1.00 84.44 218 THR A C 1
ATOM 1644 O O . THR A 1 218 ? 8.667 4.471 3.165 1.00 84.44 218 THR A O 1
ATOM 1647 N N . THR A 1 219 ? 9.417 4.634 1.061 1.00 85.19 219 THR A N 1
ATOM 1648 C CA . THR A 1 219 ? 8.824 5.943 0.779 1.00 85.19 219 THR A CA 1
ATOM 1649 C C . THR A 1 219 ? 7.589 5.794 -0.095 1.00 85.19 219 THR A C 1
ATOM 1651 O O . THR A 1 219 ? 7.475 4.858 -0.879 1.00 85.19 219 THR A O 1
ATOM 1654 N N . ARG A 1 220 ? 6.616 6.685 0.057 1.00 83.06 220 ARG A N 1
ATOM 1655 C CA . ARG A 1 220 ? 5.415 6.687 -0.783 1.00 83.06 220 ARG A CA 1
ATOM 1656 C C . ARG A 1 220 ? 5.708 7.376 -2.117 1.00 83.06 220 ARG A C 1
ATOM 1658 O O . ARG A 1 220 ? 6.526 8.291 -2.174 1.00 83.06 220 ARG A O 1
ATOM 1665 N N . THR A 1 221 ? 5.011 6.999 -3.188 1.00 83.12 221 THR A N 1
ATOM 1666 C CA . THR A 1 221 ? 5.199 7.614 -4.512 1.00 83.12 221 THR A CA 1
ATOM 1667 C C . THR A 1 221 ? 3.900 8.079 -5.148 1.00 83.12 221 THR A C 1
ATOM 1669 O O . THR A 1 221 ? 2.889 7.380 -5.125 1.00 83.12 221 THR A O 1
ATOM 1672 N N . GLY A 1 222 ? 3.962 9.262 -5.764 1.00 81.94 222 GLY A N 1
ATOM 1673 C CA . GLY A 1 222 ? 2.869 9.851 -6.537 1.00 81.94 222 GLY A CA 1
ATOM 1674 C C . GLY A 1 222 ? 1.535 9.990 -5.785 1.00 81.94 222 GLY A C 1
ATOM 1675 O O . GLY A 1 222 ? 1.480 9.859 -4.558 1.00 81.94 222 GLY A O 1
ATOM 1676 N N . PRO A 1 223 ? 0.455 10.329 -6.508 1.00 85.44 223 PRO A N 1
ATOM 1677 C CA . PRO A 1 223 ? -0.886 10.387 -5.940 1.00 85.44 223 PRO A CA 1
ATOM 1678 C C . PRO A 1 223 ? -1.557 8.994 -5.899 1.00 85.44 223 PRO A C 1
ATOM 1680 O O . PRO A 1 223 ? -1.111 8.070 -6.572 1.00 85.44 223 PRO A O 1
ATOM 1683 N N . PRO A 1 224 ? -2.652 8.815 -5.136 1.00 85.88 224 PRO A N 1
ATOM 1684 C CA . PRO A 1 224 ? -3.345 7.523 -5.045 1.00 85.88 224 PRO A CA 1
ATOM 1685 C C . PRO A 1 224 ? -3.956 7.003 -6.358 1.00 85.88 224 PRO A C 1
ATOM 1687 O O . PRO A 1 224 ? -4.236 5.814 -6.482 1.00 85.88 224 PRO A O 1
ATOM 1690 N N . ASP A 1 225 ? -4.163 7.872 -7.348 1.00 89.69 225 ASP A N 1
ATOM 1691 C CA . ASP A 1 225 ? -4.760 7.539 -8.648 1.00 89.69 225 ASP A CA 1
ATOM 1692 C C . ASP A 1 225 ? -3.889 6.589 -9.489 1.00 89.69 225 ASP A C 1
ATOM 1694 O O . ASP A 1 225 ? -4.399 5.873 -10.350 1.00 89.69 225 ASP A O 1
ATOM 1698 N N . ILE A 1 226 ? -2.587 6.527 -9.211 1.00 91.88 226 ILE A N 1
ATOM 1699 C CA . ILE A 1 226 ? -1.641 5.617 -9.868 1.00 91.88 226 ILE A CA 1
ATOM 1700 C C . ILE A 1 226 ? -1.340 4.359 -9.043 1.00 91.88 226 ILE A C 1
ATOM 1702 O O . ILE A 1 226 ? -0.382 3.639 -9.339 1.00 91.88 226 ILE A O 1
ATOM 1706 N N . TRP A 1 227 ? -2.115 4.068 -8.005 1.00 95.06 227 TRP A N 1
ATOM 1707 C CA . TRP A 1 227 ? -1.921 2.862 -7.204 1.00 95.06 227 TRP A CA 1
ATOM 1708 C C . TRP A 1 227 ? -2.861 1.738 -7.632 1.00 95.06 227 TRP A C 1
ATOM 1710 O O . TRP A 1 227 ? -3.868 1.951 -8.306 1.00 95.06 227 TRP A O 1
ATOM 1720 N N . TRP A 1 228 ? -2.517 0.513 -7.237 1.00 97.19 228 TRP A N 1
ATOM 1721 C CA . TRP A 1 228 ? -3.469 -0.598 -7.222 1.00 97.19 228 TRP A CA 1
ATOM 1722 C C . TRP A 1 228 ? -4.043 -0.722 -5.827 1.00 97.19 228 TRP A C 1
ATOM 1724 O O . TRP A 1 228 ? -3.271 -0.798 -4.875 1.00 97.19 228 TRP A O 1
ATOM 1734 N N . THR A 1 229 ? -5.363 -0.770 -5.697 1.00 97.50 229 THR A N 1
ATOM 1735 C CA . THR A 1 229 ? -6.021 -0.672 -4.393 1.00 97.50 229 THR A CA 1
ATOM 1736 C C . THR A 1 229 ? -6.946 -1.849 -4.117 1.00 97.50 229 THR A C 1
ATOM 1738 O O . THR A 1 229 ? -7.500 -2.469 -5.029 1.00 97.50 229 THR A O 1
ATOM 1741 N N . ALA A 1 230 ? -7.095 -2.172 -2.836 1.00 98.06 230 ALA A N 1
ATOM 1742 C CA . ALA A 1 230 ? -8.102 -3.087 -2.320 1.00 98.06 230 ALA A CA 1
ATOM 1743 C C . ALA A 1 230 ? -8.677 -2.496 -1.029 1.00 98.06 230 ALA A C 1
ATOM 1745 O O . ALA A 1 230 ? -7.917 -2.067 -0.162 1.00 98.06 230 ALA A O 1
ATOM 1746 N N . ILE A 1 231 ? -10.003 -2.462 -0.915 1.00 97.38 231 ILE A N 1
ATOM 1747 C CA . ILE A 1 231 ? -10.713 -1.828 0.201 1.00 97.38 231 ILE A CA 1
ATOM 1748 C C . ILE A 1 231 ? -11.466 -2.905 0.979 1.00 97.38 231 ILE A C 1
ATOM 1750 O O . ILE A 1 231 ? -12.138 -3.749 0.380 1.00 97.38 231 ILE A O 1
ATOM 1754 N N . PHE A 1 232 ? -11.332 -2.865 2.300 1.00 97.88 232 PHE A N 1
ATOM 1755 C CA . PHE A 1 232 ? -12.030 -3.711 3.258 1.00 97.88 232 PHE A CA 1
ATOM 1756 C C . PHE A 1 232 ? -12.927 -2.829 4.116 1.00 97.88 232 PHE A C 1
ATOM 1758 O O . PHE A 1 232 ? -12.434 -1.950 4.825 1.00 97.88 232 PHE A O 1
ATOM 1765 N N . ASP A 1 233 ? -14.228 -3.091 4.035 1.00 94.44 233 ASP A N 1
ATOM 1766 C CA . ASP A 1 233 ? -15.248 -2.391 4.810 1.00 94.44 233 ASP A CA 1
ATOM 1767 C C . ASP A 1 233 ? -15.044 -2.625 6.328 1.00 94.44 233 ASP A C 1
ATOM 1769 O O . ASP A 1 233 ? -14.473 -3.650 6.735 1.00 94.44 233 ASP A O 1
ATOM 1773 N N . PRO A 1 234 ? -15.517 -1.704 7.187 1.00 91.31 234 PRO A N 1
ATOM 1774 C CA . PRO A 1 234 ? -15.517 -1.920 8.631 1.00 91.31 234 PRO A CA 1
ATOM 1775 C C . PRO A 1 234 ? -16.354 -3.137 9.035 1.00 91.31 234 PRO A C 1
ATOM 1777 O O . PRO A 1 234 ? -17.344 -3.478 8.381 1.00 91.31 234 PRO A O 1
ATOM 1780 N N . GLN A 1 235 ? -15.970 -3.779 10.141 1.00 86.56 235 GLN A N 1
ATOM 1781 C CA . GLN A 1 235 ? -16.779 -4.843 10.743 1.00 86.56 235 GLN A CA 1
ATOM 1782 C C . GLN A 1 235 ? -17.837 -4.237 11.675 1.00 86.56 235 GLN A C 1
ATOM 1784 O O . GLN A 1 235 ? -17.518 -3.368 12.485 1.00 86.56 235 GLN A O 1
ATOM 1789 N N . GLU A 1 236 ? -19.085 -4.702 11.546 1.00 71.19 236 GLU A N 1
ATOM 1790 C CA . GLU A 1 236 ? -20.219 -4.334 12.421 1.00 71.19 236 GLU A CA 1
ATOM 1791 C C . GLU A 1 236 ? -20.247 -5.109 13.748 1.00 71.19 236 GLU A C 1
ATOM 1793 O O . GLU A 1 236 ? -19.926 -6.324 13.742 1.00 71.19 236 GLU A O 1
#

pLDDT: mean 81.58, std 23.54, range [22.81, 98.75]

Radius of gyration: 20.79 Å; chains: 1; bounding box: 46×67×56 Å

InterPro domains:
  IPR006311 Twin-arginine translocation pathway, signal sequence [PS51318] (1-34)

Foldseek 3Di:
DDDDDDDDPPDDDDDFDQDPDDDDDDPDDDDDDDDDDDDDDDPPPPPPFRKGKDFWFKFAFPPCRHGFGGSQKMWIFGQWKIKIKGKGFQDDFPPAQFFDFDVVCDPQAAHRAAALKWKKWKKKKKFQQQVQPPPGDDLVRAAPPRQIFMAGFWMDIDRNVPDRMDIDIGMATLPGAGDDDPNDGRHHRDRGRQFIKMKMKMAIRHYDDPVSPPNNIRDHTHDRSRIIMTIDHGDD

Sequence (236 aa):
MSNNYETNDGIFRRTVLQASAVGVGALGMAGATAASDNADDNNDDNDQEDVITETADVYGQEPDNRLVARDGATIHRTENDILIDFRMPTPVPGTYTYPSGPPDLEDVGWTDEEGDLEAFTLWAFIFDYPDECENSCGAEDLGDPASGGAFAVAGRAVEQSRVAELTLHGSVSTDTDVYEENGETFGMPMERPQEAEVHLAIAPHGAFNPDMMPEILTTRTGPPDIWWTAIFDPQE

Organism: NCBI:txid2917812

Secondary structure (DSSP, 8-state):
---------------------------------------------------EEEEEEEE-STTT--EEEEEEEEEEE-SSEEEEEEEEEPPPTTSSPPP---TTSBTTTB-SS--SSEEEEEEEEEES-GGGSSSS--GGGBBTTTTEEEEEEEEEEE-TTT-SEEEEEEEEETTSPPPEETTEE-B-----TTT-EEEEEEEEEEE--GGGTTGGGTS--S-GGGSEEEEEPPP-